Protein AF-0000000075077784 (afdb_homodimer)

Foldseek 3Di:
DDPCPPPPPPPVLQALDFDPPFAEEEEAPDDPLLVVLLCVSCVPPSHDYDDALQPGQKYKAWDDKDWDKDQPDADPVGHGFKIKIKIKTWIFMAGSVRHTLGHRDMDIDMDMDTDDPVCNVVVVVVVVVVVSVSSNVVSSVVSVVVSVSVVVD/DDPPPPPPPPPVLQALDFPPPFAEEEEAPDDPLLVVLLCVSCVPPSHDYDDALQVGQKYKAWDDKDWDKDQPDADPVGHGFKIKIKIKTWIFMAGSVRHTLGHRDMDIDMDMDTDDPVCNVVVVVVVVVVVSVSSNVVSSVVSVVVSVSVVVD

InterPro domains:
  IPR007485 LPS-assembly lipoprotein LptE [MF_01186] (1-150)
  IPR007485 LPS-assembly lipoprotein LptE [PF04390] (25-144)
  IPR007485 LPS-assembly lipoprotein LptE [PTHR38098] (1-143)

Structure (mmCIF, N/CA/C/O backbone):
data_AF-0000000075077784-model_v1
#
loop_
_entity.id
_entity.type
_entity.pdbx_description
1 polymer 'LPS-assembly lipoprotein LptE'
#
loop_
_atom_site.group_PDB
_atom_site.id
_atom_site.type_symbol
_atom_site.label_atom_id
_atom_site.label_alt_id
_atom_site.label_comp_id
_atom_site.label_asym_id
_atom_site.label_entity_id
_atom_site.label_seq_id
_atom_site.pdbx_PDB_ins_code
_atom_site.Cartn_x
_atom_site.Cartn_y
_atom_site.Cartn_z
_atom_site.occupancy
_atom_site.B_iso_or_equiv
_atom_site.auth_seq_id
_atom_site.auth_comp_id
_atom_site.auth_asym_id
_atom_site.auth_atom_id
_atom_site.pdbx_PDB_model_num
ATOM 1 N N . MET A 1 1 ? 46.75 4.848 -4.797 1 29.17 1 MET A N 1
ATOM 2 C CA . MET A 1 1 ? 45.625 5.703 -5.094 1 29.17 1 MET A CA 1
ATOM 3 C C . MET A 1 1 ? 44.5 5.473 -4.09 1 29.17 1 MET A C 1
ATOM 5 O O . MET A 1 1 ? 43.906 4.391 -4.047 1 29.17 1 MET A O 1
ATOM 9 N N . THR A 1 2 ? 44.5 6.086 -2.898 1 30.64 2 THR A N 1
ATOM 10 C CA . THR A 1 2 ? 43.75 5.93 -1.647 1 30.64 2 THR A CA 1
ATOM 11 C C . THR A 1 2 ? 42.312 6.422 -1.797 1 30.64 2 THR A C 1
ATOM 13 O O . THR A 1 2 ? 42.094 7.594 -2.102 1 30.64 2 THR A O 1
ATOM 16 N N . LEU A 1 3 ? 41.375 5.617 -2.342 1 30.78 3 LEU A N 1
ATOM 17 C CA . LEU A 1 3 ? 39.969 5.926 -2.459 1 30.78 3 LEU A CA 1
ATOM 18 C C . LEU A 1 3 ? 39.406 6.391 -1.122 1 30.78 3 LEU A C 1
ATOM 20 O O . LEU A 1 3 ? 39.344 5.617 -0.159 1 30.78 3 LEU A O 1
ATOM 24 N N . ALA A 1 4 ? 39.594 7.617 -0.731 1 32.19 4 ALA A N 1
ATOM 25 C CA . ALA A 1 4 ? 38.969 8.266 0.419 1 32.19 4 ALA A CA 1
ATOM 26 C C . ALA A 1 4 ? 37.469 8.008 0.44 1 32.19 4 ALA A C 1
ATOM 28 O O . ALA A 1 4 ? 36.75 8.469 -0.446 1 32.19 4 ALA A O 1
ATOM 29 N N . LEU A 1 5 ? 37.094 6.832 0.803 1 30.78 5 LEU A N 1
ATOM 30 C CA . LEU A 1 5 ? 35.688 6.512 1.139 1 30.78 5 LEU A CA 1
ATOM 31 C C . LEU A 1 5 ? 35.094 7.605 2.002 1 30.78 5 LEU A C 1
ATOM 33 O O . LEU A 1 5 ? 35.531 7.852 3.121 1 30.78 5 LEU A O 1
ATOM 37 N N . SER A 1 6 ? 34.875 8.758 1.408 1 32.5 6 SER A N 1
ATOM 38 C CA . SER A 1 6 ? 34.188 9.812 2.141 1 32.5 6 SER A CA 1
ATOM 39 C C . SER A 1 6 ? 33.062 9.242 3.004 1 32.5 6 SER A C 1
ATOM 41 O O . SER A 1 6 ? 32.281 8.391 2.549 1 32.5 6 SER A O 1
ATOM 43 N N . ALA A 1 7 ? 33.219 9.078 4.293 1 32.44 7 ALA A N 1
ATOM 44 C CA . ALA A 1 7 ? 32.375 8.742 5.418 1 32.44 7 ALA A CA 1
ATOM 45 C C . ALA A 1 7 ? 31 9.422 5.293 1 32.44 7 ALA A C 1
ATOM 47 O O . ALA A 1 7 ? 30.906 10.648 5.352 1 32.44 7 ALA A O 1
ATOM 48 N N . CYS A 1 8 ? 30.297 9.086 4.281 1 36.09 8 CYS A N 1
ATOM 49 C CA . CYS A 1 8 ? 28.953 9.656 4.258 1 36.0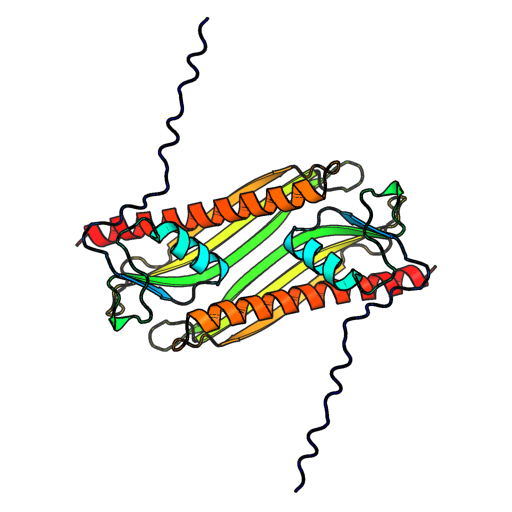9 8 CYS A CA 1
ATOM 50 C C . CYS A 1 8 ? 28.375 9.75 5.664 1 36.09 8 CYS A C 1
ATOM 52 O O . CYS A 1 8 ? 28.281 8.75 6.371 1 36.09 8 CYS A O 1
ATOM 54 N N . GLY A 1 9 ? 28.672 10.672 6.457 1 31.45 9 GLY A N 1
ATOM 55 C CA . GLY A 1 9 ? 27.969 11.062 7.676 1 31.45 9 GLY A CA 1
ATOM 56 C C . GLY A 1 9 ? 26.469 10.883 7.586 1 31.45 9 GLY A C 1
ATOM 57 O O . GLY A 1 9 ? 25.797 11.602 6.844 1 31.45 9 GLY A O 1
ATOM 58 N N . TYR A 1 10 ? 26.078 9.695 7.508 1 31.92 10 TYR A N 1
ATOM 59 C CA . TYR A 1 10 ? 24.656 9.445 7.715 1 31.92 10 TYR A CA 1
ATOM 60 C C . TYR A 1 10 ? 24.109 10.297 8.859 1 31.92 10 TYR A C 1
ATOM 62 O O . TYR A 1 10 ? 24.5 10.117 10.016 1 31.92 10 TYR A O 1
ATOM 70 N N . ARG A 1 11 ? 24.156 11.602 8.805 1 38.81 11 ARG A N 1
ATOM 71 C CA . ARG A 1 11 ? 23.391 12.367 9.781 1 38.81 11 ARG A CA 1
ATOM 72 C C . ARG A 1 11 ? 22.047 11.711 10.055 1 38.81 11 ARG A C 1
ATOM 74 O O . ARG A 1 11 ? 21.359 11.281 9.125 1 38.81 11 ARG A O 1
ATOM 81 N N . LEU A 1 12 ? 21.922 11.109 11.203 1 34.34 12 LEU A N 1
ATOM 82 C CA . LEU A 1 12 ? 20.641 10.586 11.68 1 34.34 12 LEU A CA 1
ATOM 83 C C . LEU A 1 12 ? 19.5 11.523 11.305 1 34.34 12 LEU A C 1
ATOM 85 O O . LEU A 1 12 ? 19.453 12.672 11.766 1 34.34 12 LEU A O 1
ATOM 89 N N . GLN A 1 13 ? 19.234 11.688 10.18 1 41.78 13 GLN A N 1
ATOM 90 C CA . GLN A 1 13 ? 18.125 12.336 9.469 1 41.78 13 GLN A CA 1
ATOM 91 C C . GLN A 1 13 ? 16.859 12.312 10.312 1 41.78 13 GLN A C 1
ATOM 93 O O . GLN A 1 13 ? 15.797 12.742 9.844 1 41.78 13 GLN A O 1
ATOM 98 N N . GLY A 1 14 ? 16.828 11.742 11.445 1 44.59 14 GLY A N 1
ATOM 99 C CA . GLY A 1 14 ? 15.602 11.5 12.188 1 44.59 14 GLY A CA 1
ATOM 100 C C . GLY A 1 14 ? 14.992 12.766 12.758 1 44.59 14 GLY A C 1
ATOM 101 O O . GLY A 1 14 ? 13.836 12.758 13.195 1 44.59 14 GLY A O 1
ATOM 102 N N . THR A 1 15 ? 15.812 13.75 13.234 1 50.94 15 THR A N 1
ATOM 103 C CA . THR A 1 15 ? 15.125 14.75 14.055 1 50.94 15 THR A CA 1
ATOM 104 C C . THR A 1 15 ? 14.5 15.828 13.172 1 50.94 15 THR A C 1
ATOM 106 O O . THR A 1 15 ? 15.195 16.484 12.398 1 50.94 15 THR A O 1
ATOM 109 N N . VAL A 1 16 ? 13.328 15.492 12.672 1 56.03 16 VAL A N 1
ATOM 110 C CA . VAL A 1 16 ? 12.578 16.578 12.047 1 56.03 16 VAL A CA 1
ATOM 111 C C . VAL A 1 16 ? 12.414 17.734 13.039 1 56.03 16 VAL A C 1
ATOM 113 O O . VAL A 1 16 ? 11.891 17.547 14.141 1 56.03 16 VAL A O 1
ATOM 116 N N . ASP A 1 17 ? 13.289 18.75 12.984 1 58.16 17 ASP A N 1
ATOM 117 C CA . ASP A 1 17 ? 13.086 19.938 13.812 1 58.16 17 ASP A CA 1
ATOM 118 C C . ASP A 1 17 ? 12.047 20.859 13.195 1 58.16 17 ASP A C 1
ATOM 120 O O . ASP A 1 17 ? 12.258 21.422 12.117 1 58.16 17 ASP A O 1
ATOM 124 N N . LEU A 1 18 ? 10.789 20.625 13.531 1 62.81 18 LEU A N 1
ATOM 125 C CA . LEU A 1 18 ? 9.805 21.656 13.18 1 62.81 18 LEU A CA 1
ATOM 126 C C . LEU A 1 18 ? 10.094 22.953 13.906 1 62.81 18 LEU A C 1
ATOM 128 O O . LEU A 1 18 ? 10.773 22.969 14.938 1 62.81 18 LEU A O 1
ATOM 132 N N . PRO A 1 19 ? 9.805 24.078 13.25 1 61.09 19 PRO A N 1
ATOM 133 C CA . PRO A 1 19 ? 9.969 25.312 14.016 1 61.09 19 PRO A CA 1
ATOM 134 C C . PRO A 1 19 ? 9.398 25.219 15.43 1 61.09 19 PRO A C 1
ATOM 136 O O . PRO A 1 19 ? 8.43 24.484 15.664 1 61.09 19 PRO A O 1
ATOM 139 N N . ASP A 1 20 ? 10.07 25.906 16.375 1 62.56 20 ASP A N 1
ATOM 140 C CA . ASP A 1 20 ? 9.781 25.859 17.812 1 62.56 20 ASP A CA 1
ATOM 141 C C . ASP A 1 20 ? 8.312 26.156 18.078 1 62.56 20 ASP A C 1
ATOM 143 O O . ASP A 1 20 ? 7.773 25.766 19.125 1 62.56 20 ASP A O 1
ATOM 147 N N . ASN A 1 21 ? 7.613 26.734 17.094 1 66.81 21 ASN A N 1
ATOM 148 C CA . ASN A 1 21 ? 6.258 27.156 17.438 1 66.81 21 ASN A CA 1
ATOM 149 C C . ASN A 1 21 ? 5.227 26.125 17 1 66.81 21 ASN A C 1
ATOM 151 O O . ASN A 1 21 ? 4.031 26.281 17.25 1 66.81 21 ASN A O 1
ATOM 155 N N . ILE A 1 22 ? 5.68 25.156 16.406 1 75.44 22 ILE A N 1
ATOM 156 C CA . ILE A 1 22 ? 4.723 24.109 16.078 1 75.44 22 ILE A CA 1
ATOM 157 C C . ILE A 1 22 ? 4.93 22.906 17 1 75.44 22 ILE A C 1
ATOM 159 O O . ILE A 1 22 ? 5.902 22.156 16.859 1 75.44 22 ILE A O 1
ATOM 163 N N . ASN A 1 23 ? 3.932 22.781 17.812 1 87.69 23 ASN A N 1
ATOM 164 C CA . ASN A 1 23 ? 4.07 21.719 18.781 1 87.69 23 ASN A CA 1
ATOM 165 C C . ASN A 1 23 ? 2.938 20.703 18.672 1 87.69 23 ASN A C 1
ATOM 167 O O . ASN A 1 23 ? 3.018 19.594 19.234 1 87.69 23 ASN A O 1
ATOM 171 N N . LYS A 1 24 ? 1.845 21.125 17.969 1 95.06 24 LYS A N 1
ATOM 172 C CA . LYS A 1 24 ? 0.666 20.266 17.891 1 95.06 24 LYS A CA 1
ATOM 173 C C . LYS A 1 24 ? 0.206 20.109 16.438 1 95.06 24 LYS A C 1
ATOM 175 O O . LYS A 1 24 ? -0.12 21.094 15.773 1 95.06 24 LYS A O 1
ATOM 180 N N . VAL A 1 25 ? 0.174 18.875 15.992 1 95.25 25 VAL A N 1
ATOM 181 C CA . VAL A 1 25 ? -0.196 18.578 14.617 1 95.25 25 VAL A CA 1
ATOM 182 C C . VAL A 1 25 ? -1.396 17.641 14.594 1 95.25 25 VAL A C 1
ATOM 184 O O . VAL A 1 25 ? -1.464 16.688 15.383 1 95.25 25 VAL A O 1
ATOM 187 N N . TYR A 1 26 ? -2.35 17.953 13.781 1 94.5 26 TYR A N 1
ATOM 188 C CA . TYR A 1 26 ? -3.457 17.031 13.508 1 94.5 26 TYR A CA 1
ATOM 189 C C . TYR A 1 26 ? -3.334 16.422 12.117 1 94.5 26 TYR A C 1
ATOM 191 O O . TYR A 1 26 ? -3.113 17.141 11.141 1 94.5 26 TYR A O 1
ATOM 199 N N . LEU A 1 27 ? -3.377 15.07 12.055 1 94.75 27 LEU A N 1
ATOM 200 C CA . LEU A 1 27 ? -3.344 14.328 10.805 1 94.75 27 LEU A CA 1
ATOM 201 C C . LEU A 1 27 ? -4.754 14 10.328 1 94.75 27 LEU A C 1
ATOM 203 O O . LEU A 1 27 ? -5.43 13.148 10.914 1 94.75 27 LEU A O 1
ATOM 207 N N . GLN A 1 28 ? -5.156 14.695 9.289 1 92.25 28 GLN A N 1
ATOM 208 C CA . GLN A 1 28 ? -6.523 14.547 8.797 1 92.25 28 GLN A CA 1
ATOM 209 C C . GLN A 1 28 ? -6.566 13.656 7.562 1 92.25 28 GLN A C 1
ATOM 211 O O . GLN A 1 28 ? -5.977 13.984 6.531 1 92.25 28 GLN A O 1
ATOM 216 N N . GLY A 1 29 ? -7.309 12.547 7.652 1 91.69 29 GLY A N 1
ATOM 217 C CA . GLY A 1 29 ? -7.512 11.68 6.504 1 91.69 29 GLY A CA 1
ATOM 218 C C . GLY A 1 29 ? -6.262 10.938 6.086 1 91.69 29 GLY A C 1
ATOM 219 O O . GLY A 1 29 ? -6.109 10.562 4.922 1 91.69 29 GLY A O 1
ATOM 220 N N . VAL A 1 30 ? -5.332 10.742 6.977 1 94.12 30 VAL A N 1
ATOM 221 C CA . VAL A 1 30 ? -4.09 10.055 6.648 1 94.12 30 VAL A CA 1
ATOM 222 C C . VAL A 1 30 ? -4.293 8.547 6.754 1 94.12 30 VAL A C 1
ATOM 224 O O . VAL A 1 30 ? -5.012 8.07 7.637 1 94.12 30 VAL A O 1
ATOM 227 N N . SER A 1 31 ? -3.676 7.816 5.859 1 94.62 31 SER A N 1
ATOM 228 C CA . SER A 1 31 ? -3.752 6.359 5.922 1 94.62 31 SER A CA 1
ATOM 229 C C . SER A 1 31 ? -3.09 5.824 7.188 1 94.62 31 SER A C 1
ATOM 231 O O . SER A 1 31 ? -2.279 6.512 7.809 1 94.62 31 SER A O 1
ATOM 233 N N . GLY A 1 32 ? -3.424 4.531 7.566 1 92.81 32 GLY A N 1
ATOM 234 C CA . GLY A 1 32 ? -2.805 3.893 8.719 1 92.81 32 GLY A CA 1
ATOM 235 C C . GLY A 1 32 ? -1.291 3.834 8.625 1 92.81 32 GLY A C 1
ATOM 236 O O . GLY A 1 32 ? -0.591 4.172 9.578 1 92.81 32 GLY A O 1
ATOM 237 N N . ASN A 1 33 ? -0.772 3.426 7.492 1 94.81 33 ASN A N 1
ATOM 238 C CA . ASN A 1 33 ? 0.669 3.328 7.293 1 94.81 33 ASN A CA 1
ATOM 239 C C . ASN A 1 33 ? 1.349 4.688 7.438 1 94.81 33 ASN A C 1
ATOM 241 O O . ASN A 1 33 ? 2.373 4.805 8.109 1 94.81 33 ASN A O 1
ATOM 245 N N . LEU A 1 34 ? 0.776 5.703 6.828 1 96.94 34 LEU A N 1
ATOM 246 C CA . LEU A 1 34 ? 1.361 7.039 6.895 1 96.94 34 LEU A CA 1
ATOM 247 C C . LEU A 1 34 ? 1.313 7.582 8.32 1 96.94 34 LEU A C 1
ATOM 249 O O . LEU A 1 34 ? 2.275 8.195 8.789 1 96.94 34 LEU A O 1
ATOM 253 N N . ARG A 1 35 ? 0.192 7.352 9.039 1 95.12 35 ARG A N 1
ATOM 254 C CA . ARG A 1 35 ? 0.07 7.773 10.43 1 95.12 35 ARG A CA 1
ATOM 255 C C . ARG A 1 35 ? 1.157 7.137 11.289 1 95.12 35 ARG A C 1
ATOM 257 O O . ARG A 1 35 ? 1.776 7.812 12.117 1 95.12 35 ARG A O 1
ATOM 264 N N . ASP A 1 36 ? 1.377 5.871 11.086 1 94.94 36 ASP A N 1
ATOM 265 C CA . ASP A 1 36 ? 2.404 5.16 11.844 1 94.94 36 ASP A CA 1
ATOM 266 C C . ASP A 1 36 ? 3.779 5.789 11.625 1 94.94 36 ASP A C 1
ATOM 268 O O . ASP A 1 36 ? 4.559 5.926 12.57 1 94.94 36 ASP A O 1
ATOM 272 N N . HIS A 1 37 ? 4.047 6.16 10.445 1 96.44 37 HIS A N 1
ATOM 273 C CA . HIS A 1 37 ? 5.359 6.715 10.148 1 96.44 37 HIS A CA 1
ATOM 274 C C . HIS A 1 37 ? 5.484 8.148 10.656 1 96.44 37 HIS A C 1
ATOM 276 O O . HIS A 1 37 ? 6.562 8.562 11.086 1 96.44 37 HIS A O 1
ATOM 282 N N . PHE A 1 38 ? 4.363 8.93 10.617 1 95.94 38 PHE A N 1
ATOM 283 C CA . PHE A 1 38 ? 4.375 10.219 11.297 1 95.94 38 PHE A CA 1
ATOM 284 C C . PHE A 1 38 ? 4.68 10.047 12.781 1 95.94 38 PHE A C 1
ATOM 286 O O . PHE A 1 38 ? 5.523 10.75 13.336 1 95.94 38 PHE A O 1
ATOM 293 N N . THR A 1 39 ? 3.957 9.109 13.422 1 94.5 39 THR A N 1
ATOM 294 C CA . THR A 1 39 ? 4.098 8.867 14.852 1 94.5 39 THR A CA 1
ATOM 295 C C . THR A 1 39 ? 5.535 8.5 15.203 1 94.5 39 THR A C 1
ATOM 297 O O . THR A 1 39 ? 6.113 9.055 16.141 1 94.5 39 THR A O 1
ATOM 300 N N . ARG A 1 40 ? 6.117 7.691 14.422 1 94.56 40 ARG A N 1
ATOM 301 C CA . ARG A 1 40 ? 7.488 7.262 14.672 1 94.56 40 ARG A CA 1
ATOM 302 C C . ARG A 1 40 ? 8.469 8.414 14.477 1 94.56 40 ARG A C 1
ATOM 304 O O . ARG A 1 40 ? 9.406 8.578 15.273 1 94.56 40 ARG A O 1
ATOM 311 N N . THR A 1 41 ? 8.281 9.141 13.398 1 92.38 41 THR A N 1
ATOM 312 C CA . THR A 1 41 ? 9.18 10.242 13.086 1 92.38 41 THR A CA 1
ATOM 313 C C . THR A 1 41 ? 9.102 11.32 14.164 1 92.38 41 THR A C 1
ATOM 315 O O . THR A 1 41 ? 10.125 11.914 14.531 1 92.38 41 THR A O 1
ATOM 318 N N . LEU A 1 42 ? 7.918 11.523 14.695 1 92.25 42 LEU A N 1
ATOM 319 C CA . LEU A 1 42 ? 7.699 12.633 15.617 1 92.25 42 LEU A CA 1
ATOM 320 C C . LEU A 1 42 ? 7.957 12.203 17.062 1 92.25 42 LEU A C 1
ATOM 322 O O . LEU A 1 42 ? 7.926 13.031 17.969 1 92.25 42 LEU A O 1
ATOM 326 N N . ARG A 1 43 ? 8.164 10.938 17.281 1 88.62 43 ARG A N 1
ATOM 327 C CA . ARG A 1 43 ? 8.414 10.422 18.625 1 88.62 43 ARG A CA 1
ATOM 328 C C . ARG A 1 43 ? 9.625 11.102 19.25 1 88.62 43 ARG A C 1
ATOM 330 O O . ARG A 1 43 ? 9.656 11.312 20.469 1 88.62 43 ARG A O 1
ATOM 337 N N . SER A 1 44 ? 10.562 11.453 18.469 1 83 44 SER A N 1
ATOM 338 C CA . SER A 1 44 ? 11.773 12.062 19 1 83 44 SER A CA 1
ATOM 339 C C . SER A 1 44 ? 11.695 13.578 18.953 1 83 44 SER A C 1
ATOM 341 O O . SER A 1 44 ? 12.703 14.266 19.156 1 83 44 SER A O 1
ATOM 343 N N . SER A 1 45 ? 10.578 14.039 18.609 1 82.19 45 SER A N 1
ATOM 344 C CA . SER A 1 45 ? 10.367 15.484 18.531 1 82.19 45 SER A CA 1
ATOM 345 C C . SER A 1 45 ? 9.398 15.961 19.594 1 82.19 45 SER A C 1
ATOM 347 O O . SER A 1 45 ? 8.648 15.172 20.172 1 82.19 45 SER A O 1
ATOM 349 N N . PRO A 1 46 ? 9.539 17.25 19.969 1 85.62 46 PRO A N 1
ATOM 350 C CA . PRO A 1 46 ? 8.555 17.781 20.906 1 85.62 46 PRO A CA 1
ATOM 351 C C . PRO A 1 46 ? 7.168 17.938 20.281 1 85.62 46 PRO A C 1
ATOM 353 O O . PRO A 1 46 ? 6.203 18.266 20.984 1 85.62 46 PRO A O 1
ATOM 356 N N . VAL A 1 47 ? 7.062 17.703 19.047 1 90.06 47 VAL A N 1
ATOM 357 C CA . VAL A 1 47 ? 5.789 17.844 18.344 1 90.06 47 VAL A CA 1
ATOM 358 C C . VAL A 1 47 ? 4.871 16.672 18.688 1 90.06 47 VAL A C 1
ATOM 360 O O . VAL A 1 47 ? 5.293 15.516 18.641 1 90.06 47 VAL A O 1
ATOM 363 N N . ARG A 1 48 ? 3.605 17.016 19.031 1 92.75 48 ARG A N 1
ATOM 364 C CA . ARG A 1 48 ? 2.617 15.992 19.391 1 92.75 48 ARG A CA 1
ATOM 365 C C . ARG A 1 48 ? 1.533 15.891 18.312 1 92.75 48 ARG A C 1
ATOM 367 O O . ARG A 1 48 ? 1.083 16.906 17.781 1 92.75 48 ARG A O 1
ATOM 374 N N . ILE A 1 49 ? 1.115 14.703 18.109 1 93.75 49 ILE A N 1
ATOM 375 C CA . ILE A 1 49 ? -0.072 14.469 17.281 1 93.75 49 ILE A CA 1
ATOM 376 C C . ILE A 1 49 ? -1.322 14.562 18.156 1 93.75 49 ILE A C 1
ATOM 378 O O . ILE A 1 49 ? -1.428 13.875 19.188 1 93.75 49 ILE A O 1
ATOM 382 N N . VAL A 1 50 ? -2.24 15.406 17.797 1 93.62 50 VAL A N 1
ATOM 383 C CA . VAL A 1 50 ? -3.438 15.625 18.594 1 93.62 50 VAL A CA 1
ATOM 384 C C . VAL A 1 50 ? -4.645 14.977 17.922 1 93.62 50 VAL A C 1
ATOM 386 O O . VAL A 1 50 ? -4.562 14.555 16.766 1 93.62 50 VAL A O 1
ATOM 389 N N . ASP A 1 51 ? -5.785 14.906 18.656 1 89.44 51 ASP A N 1
ATOM 390 C CA . ASP A 1 51 ? -6.906 14.078 18.219 1 89.44 51 ASP A CA 1
ATOM 391 C C . ASP A 1 51 ? -8.008 14.938 17.609 1 89.44 51 ASP A C 1
ATOM 393 O O . ASP A 1 51 ? -9.039 14.406 17.188 1 89.44 51 ASP A O 1
ATOM 397 N N . SER A 1 52 ? -7.777 16.266 17.562 1 89.81 52 SER A N 1
ATOM 398 C CA . SER A 1 52 ? -8.789 17.125 16.953 1 89.81 52 SER A CA 1
ATOM 399 C C . SER A 1 52 ? -8.156 18.359 16.328 1 89.81 52 SER A C 1
ATOM 401 O O . SER A 1 52 ? -7.086 18.797 16.75 1 89.81 52 SER A O 1
ATOM 403 N N . VAL A 1 53 ? -8.852 18.906 15.352 1 90.62 53 VAL A N 1
ATOM 404 C CA . VAL A 1 53 ? -8.391 20.094 14.641 1 90.62 53 VAL A CA 1
ATOM 405 C C . VAL A 1 53 ? -8.25 21.266 15.609 1 90.62 53 VAL A C 1
ATOM 407 O O . VAL A 1 53 ? -7.309 22.062 15.516 1 90.62 53 VAL A O 1
ATOM 410 N N . GLY A 1 54 ? -9.227 21.391 16.547 1 90.12 54 GLY A N 1
ATOM 411 C CA . GLY A 1 54 ? -9.258 22.5 17.484 1 90.12 54 GLY A CA 1
ATOM 412 C C . GLY A 1 54 ? -8.016 22.562 18.359 1 90.12 54 GLY A C 1
ATOM 413 O O . GLY A 1 54 ? -7.621 23.656 18.797 1 90.12 54 GLY A O 1
ATOM 414 N N . GLN A 1 55 ? -7.355 21.5 18.609 1 93.12 55 GLN A N 1
ATOM 415 C CA . GLN A 1 55 ? -6.172 21.422 19.453 1 93.12 55 GLN A CA 1
ATOM 416 C C . GLN A 1 55 ? -4.898 21.656 18.641 1 93.12 55 GLN A C 1
ATOM 418 O O . GLN A 1 55 ? -3.818 21.812 19.219 1 93.12 55 GLN A O 1
ATOM 423 N N . ALA A 1 56 ? -5.02 21.781 17.312 1 93.75 56 ALA A N 1
ATOM 424 C CA . ALA A 1 56 ? -3.832 21.703 16.469 1 93.75 56 ALA A CA 1
ATOM 425 C C . ALA A 1 56 ? -3.324 23.109 16.109 1 93.75 56 ALA A C 1
ATOM 427 O O . ALA A 1 56 ? -4.086 24.078 16.156 1 93.75 56 ALA A O 1
ATOM 428 N N . GLU A 1 57 ? -2.076 23.203 15.852 1 93.19 57 GLU A N 1
ATOM 429 C CA . GLU A 1 57 ? -1.477 24.406 15.273 1 93.19 57 GLU A CA 1
ATOM 430 C C . GLU A 1 57 ? -1.221 24.219 13.773 1 93.19 57 GLU A C 1
ATOM 432 O O . GLU A 1 57 ? -1.092 25.203 13.039 1 93.19 57 GLU A O 1
ATOM 437 N N . LEU A 1 58 ? -1.124 22.953 13.375 1 94.69 58 LEU A N 1
ATOM 438 C CA . LEU A 1 58 ? -0.947 22.547 11.984 1 94.69 58 LEU A CA 1
ATOM 439 C C . LEU A 1 58 ? -1.824 21.344 11.664 1 94.69 58 LEU A C 1
ATOM 441 O O . LEU A 1 58 ? -1.887 20.375 12.438 1 94.69 58 LEU A O 1
ATOM 445 N N . VAL A 1 59 ? -2.555 21.469 10.586 1 94.56 59 VAL A N 1
ATOM 446 C CA . VAL A 1 59 ? -3.346 20.344 10.086 1 94.56 59 VAL A CA 1
ATOM 447 C C . VAL A 1 59 ? -2.764 19.859 8.758 1 94.56 59 VAL A C 1
ATOM 449 O O . VAL A 1 59 ? -2.592 20.641 7.824 1 94.56 59 VAL A O 1
ATOM 452 N N . ILE A 1 60 ? -2.361 18.656 8.719 1 95.81 60 ILE A N 1
ATOM 453 C CA . ILE A 1 60 ? -1.969 18 7.48 1 95.81 60 ILE A CA 1
ATOM 454 C C . ILE A 1 60 ? -3.15 17.219 6.918 1 95.81 60 ILE A C 1
ATOM 456 O O . ILE A 1 60 ? -3.543 16.188 7.48 1 95.81 60 ILE A O 1
ATOM 460 N N . ASN A 1 61 ? -3.725 17.703 5.855 1 94.69 61 ASN A N 1
ATOM 461 C CA . ASN A 1 61 ? -4.902 17.109 5.223 1 94.69 61 ASN A CA 1
ATOM 462 C C . ASN A 1 61 ? -4.535 16.297 3.992 1 94.69 61 ASN A C 1
ATOM 464 O O . ASN A 1 61 ? -4.031 16.828 3.006 1 94.69 61 ASN A O 1
ATOM 468 N N . THR A 1 62 ? -4.793 14.977 4.078 1 95 62 THR A N 1
ATOM 469 C CA . THR A 1 62 ? -4.43 14.125 2.953 1 95 62 THR A CA 1
ATOM 470 C C . THR A 1 62 ? -5.641 13.859 2.061 1 95 62 THR A C 1
ATOM 472 O O . THR A 1 62 ? -6.762 13.719 2.553 1 95 62 THR A O 1
ATOM 475 N N . LEU A 1 63 ? -5.406 13.727 0.751 1 94.25 63 LEU A N 1
ATOM 476 C CA . LEU A 1 63 ? -6.445 13.531 -0.254 1 94.25 63 LEU A CA 1
ATOM 477 C C . LEU A 1 63 ? -6.258 12.203 -0.983 1 94.25 63 LEU A C 1
ATOM 479 O O . LEU A 1 63 ? -6.922 11.219 -0.667 1 94.25 63 LEU A O 1
ATOM 483 N N . ASN A 1 64 ? -5.379 12.18 -1.894 1 96.62 64 ASN A N 1
ATOM 484 C CA . ASN A 1 64 ? -5.109 10.961 -2.654 1 96.62 64 ASN A CA 1
ATOM 485 C C . ASN A 1 64 ? -3.738 10.383 -2.318 1 96.62 64 ASN A C 1
ATOM 487 O O . ASN A 1 64 ? -2.77 11.125 -2.152 1 96.62 64 ASN A O 1
ATOM 491 N N . GLU A 1 65 ? -3.732 9.07 -2.143 1 98.44 65 GLU A N 1
ATOM 492 C CA . GLU A 1 65 ? -2.508 8.32 -1.887 1 98.44 65 GLU A CA 1
ATOM 493 C C . GLU A 1 65 ? -2.418 7.09 -2.783 1 98.44 65 GLU A C 1
ATOM 495 O O . GLU A 1 65 ? -3.404 6.371 -2.961 1 98.44 65 GLU A O 1
ATOM 500 N N . ARG A 1 66 ? -1.251 6.895 -3.338 1 98.62 66 ARG A N 1
ATOM 501 C CA . ARG A 1 66 ? -1.092 5.758 -4.234 1 98.62 66 ARG A CA 1
ATOM 502 C C . ARG A 1 66 ? 0.263 5.086 -4.031 1 98.62 66 ARG A C 1
ATOM 504 O O . ARG A 1 66 ? 1.274 5.766 -3.842 1 98.62 66 ARG A O 1
ATOM 511 N N . LEU A 1 67 ? 0.248 3.756 -4.012 1 98.56 67 LEU A N 1
ATOM 512 C CA . LEU A 1 67 ? 1.463 2.951 -4.078 1 98.56 67 LEU A CA 1
ATOM 513 C C . LEU A 1 67 ? 1.401 1.968 -5.242 1 98.56 67 LEU A C 1
ATOM 515 O O . LEU A 1 67 ? 0.584 1.045 -5.238 1 98.56 67 LEU A O 1
ATOM 519 N N . ASP A 1 68 ? 2.316 2.189 -6.211 1 98.38 68 ASP A N 1
ATOM 520 C CA . ASP A 1 68 ? 2.402 1.368 -7.414 1 98.38 68 ASP A CA 1
ATOM 521 C C . ASP A 1 68 ? 3.662 0.504 -7.402 1 98.38 68 ASP A C 1
ATOM 523 O O . ASP A 1 68 ? 4.742 0.978 -7.043 1 98.38 68 ASP A O 1
ATOM 527 N N . ARG A 1 69 ? 3.508 -0.708 -7.703 1 97.75 69 ARG A N 1
ATOM 528 C CA . ARG A 1 69 ? 4.602 -1.64 -7.953 1 97.75 69 ARG A CA 1
ATOM 529 C C . ARG A 1 69 ? 4.539 -2.189 -9.375 1 97.75 69 ARG A C 1
ATOM 531 O O . ARG A 1 69 ? 3.584 -2.879 -9.734 1 97.75 69 ARG A O 1
ATOM 538 N N . ARG A 1 70 ? 5.508 -1.92 -10.203 1 96.88 70 ARG A N 1
ATOM 539 C CA . ARG A 1 70 ? 5.449 -2.393 -11.586 1 96.88 70 ARG A CA 1
ATOM 540 C C . ARG A 1 70 ? 6.75 -3.076 -11.984 1 96.88 70 ARG A C 1
ATOM 542 O O . ARG A 1 70 ? 7.82 -2.729 -11.484 1 96.88 70 ARG A O 1
ATOM 549 N N . VAL A 1 71 ? 6.676 -3.949 -12.969 1 95.31 71 VAL A N 1
ATOM 550 C CA . VAL A 1 71 ? 7.84 -4.594 -13.555 1 95.31 71 VAL A CA 1
ATOM 551 C C . VAL A 1 71 ? 8.586 -3.604 -14.445 1 95.31 71 VAL A C 1
ATOM 553 O O . VAL A 1 71 ? 7.992 -2.979 -15.328 1 95.31 71 VAL A O 1
ATOM 556 N N . LEU A 1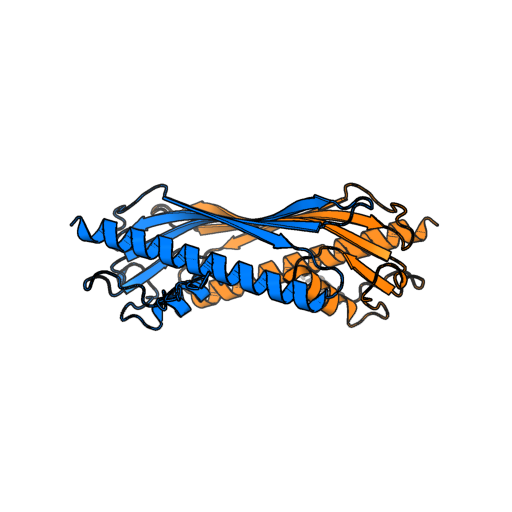 72 ? 9.789 -3.439 -14.117 1 92.88 72 LEU A N 1
ATOM 557 C CA . LEU A 1 72 ? 10.602 -2.51 -14.891 1 92.88 72 LEU A CA 1
ATOM 558 C C . LEU A 1 72 ? 11.344 -3.234 -16 1 92.88 72 LEU A C 1
ATOM 560 O O . LEU A 1 72 ? 11.531 -2.686 -17.094 1 92.88 72 LEU A O 1
ATOM 564 N N . SER A 1 73 ? 11.766 -4.434 -15.633 1 90.75 73 SER A N 1
ATOM 565 C CA . SER A 1 73 ? 12.5 -5.207 -16.625 1 90.75 73 SER A CA 1
ATOM 566 C C . SER A 1 73 ? 12.195 -6.695 -16.5 1 90.75 73 SER A C 1
ATOM 568 O O . SER A 1 73 ? 11.891 -7.188 -15.414 1 90.75 73 SER A O 1
ATOM 570 N N . LEU A 1 74 ? 12.219 -7.305 -17.688 1 87.81 74 LEU A N 1
ATOM 571 C CA . LEU A 1 74 ? 11.906 -8.727 -17.734 1 87.81 74 LEU A CA 1
ATOM 572 C C . LEU A 1 74 ? 13.117 -9.531 -18.219 1 87.81 74 LEU A C 1
ATOM 574 O O . LEU A 1 74 ? 13.906 -9.047 -19.016 1 87.81 74 LEU A O 1
ATOM 578 N N . SER A 1 75 ? 13.234 -10.672 -17.594 1 85.12 75 SER A N 1
ATOM 579 C CA . SER A 1 75 ? 14.203 -11.625 -18.141 1 85.12 75 SER A CA 1
ATOM 580 C C . SER A 1 75 ? 13.719 -12.219 -19.453 1 85.12 75 SER A C 1
ATOM 582 O O . SER A 1 75 ? 12.609 -11.914 -19.906 1 85.12 75 SER A O 1
ATOM 584 N N . SER A 1 76 ? 14.633 -13.039 -20 1 80 76 SER A N 1
ATOM 585 C CA . SER A 1 76 ? 14.328 -13.664 -21.281 1 80 76 SER A CA 1
ATOM 586 C C . SER A 1 76 ? 13.172 -14.648 -21.156 1 80 76 SER A C 1
ATOM 588 O O . SER A 1 76 ? 12.492 -14.938 -22.141 1 80 76 SER A O 1
ATOM 590 N N . ILE A 1 77 ? 12.914 -15.164 -19.984 1 72.88 77 ILE A N 1
ATOM 591 C CA . ILE A 1 77 ? 11.859 -16.156 -19.812 1 72.88 77 ILE A CA 1
ATOM 592 C C . ILE A 1 77 ? 10.633 -15.5 -19.188 1 72.88 77 ILE A C 1
ATOM 594 O O . ILE A 1 77 ? 9.734 -16.188 -18.688 1 72.88 77 ILE A O 1
ATOM 598 N N . GLY A 1 78 ? 10.625 -14.195 -19.078 1 75.81 78 GLY A N 1
ATOM 599 C CA . GLY A 1 78 ? 9.438 -13.469 -18.656 1 75.81 78 GLY A CA 1
ATOM 600 C C . GLY A 1 78 ? 9.383 -13.211 -17.172 1 75.81 78 GLY A C 1
ATOM 601 O O . GLY A 1 78 ? 8.391 -12.688 -16.656 1 75.81 78 GLY A O 1
ATOM 602 N N . LYS A 1 79 ? 10.367 -13.547 -16.5 1 81.56 79 LYS A N 1
ATOM 603 C CA . LYS A 1 79 ? 10.469 -13.258 -15.078 1 81.56 79 LYS A CA 1
ATOM 604 C C . LYS A 1 79 ? 10.945 -11.828 -14.836 1 81.56 79 LYS A C 1
ATOM 606 O O . LYS A 1 79 ? 11.844 -11.344 -15.523 1 81.56 79 LYS A O 1
ATOM 611 N N . ALA A 1 80 ? 10.375 -11.211 -13.859 1 88.38 80 ALA A N 1
ATOM 612 C CA . ALA A 1 80 ? 10.797 -9.852 -13.555 1 88.38 80 ALA A CA 1
ATOM 613 C C . ALA A 1 80 ? 12.203 -9.836 -12.961 1 88.38 80 ALA A C 1
ATOM 615 O O . ALA A 1 80 ? 12.469 -10.516 -11.969 1 88.38 80 ALA A O 1
ATOM 616 N N . ASN A 1 81 ? 13.047 -9.008 -13.492 1 88.62 81 ASN A N 1
ATOM 617 C CA . ASN A 1 81 ? 14.383 -8.773 -12.953 1 88.62 81 ASN A CA 1
ATOM 618 C C . ASN A 1 81 ? 14.391 -7.613 -11.969 1 88.62 81 ASN A C 1
ATOM 620 O O . ASN A 1 81 ? 15.148 -7.629 -10.992 1 88.62 81 ASN A O 1
ATOM 624 N N . GLU A 1 82 ? 13.547 -6.66 -12.344 1 93.12 82 GLU A N 1
ATOM 625 C CA . GLU A 1 82 ? 13.5 -5.438 -11.547 1 93.12 82 GLU A CA 1
ATOM 626 C C . GLU A 1 82 ? 12.062 -4.938 -11.398 1 93.12 82 GLU A C 1
ATOM 628 O O . GLU A 1 82 ? 11.266 -5.043 -12.328 1 93.12 82 GLU A O 1
ATOM 633 N N . PHE A 1 83 ? 11.891 -4.387 -10.195 1 95.19 83 PHE A N 1
ATOM 634 C CA . PHE A 1 83 ? 10.625 -3.711 -9.93 1 95.19 83 PHE A CA 1
ATOM 635 C C . PHE A 1 83 ? 10.852 -2.232 -9.641 1 95.19 83 PHE A C 1
ATOM 637 O O . PHE A 1 83 ? 11.938 -1.839 -9.203 1 95.19 83 PHE A O 1
ATOM 644 N N . GLU A 1 84 ? 9.828 -1.483 -9.953 1 97.81 84 GLU A N 1
ATOM 645 C CA . GLU A 1 84 ? 9.75 -0.085 -9.539 1 97.81 84 GLU A CA 1
ATOM 646 C C . GLU A 1 84 ? 8.602 0.138 -8.562 1 97.81 84 GLU A C 1
ATOM 648 O O . GLU A 1 84 ? 7.492 -0.349 -8.781 1 97.81 84 GLU A O 1
ATOM 653 N N . LEU A 1 85 ? 8.953 0.762 -7.41 1 97.94 85 LEU A N 1
ATOM 654 C CA . LEU A 1 85 ? 7.949 1.272 -6.484 1 97.94 85 LEU A CA 1
ATOM 655 C C . LEU A 1 85 ? 7.742 2.77 -6.684 1 97.94 85 LEU A C 1
ATOM 657 O O . LEU A 1 85 ? 8.711 3.527 -6.797 1 97.94 85 LEU A O 1
ATOM 661 N N . ASN A 1 86 ? 6.48 3.203 -6.801 1 98.81 86 ASN A N 1
ATOM 662 C CA . ASN A 1 86 ? 6.129 4.613 -6.918 1 98.81 86 ASN A CA 1
ATOM 663 C C . ASN A 1 86 ? 5.066 5.012 -5.895 1 98.81 86 ASN A C 1
ATOM 665 O O . ASN A 1 86 ? 3.932 4.539 -5.957 1 98.81 86 ASN A O 1
ATOM 669 N N . TYR A 1 87 ? 5.477 5.797 -4.969 1 98.81 87 TYR A N 1
ATOM 670 C CA . TYR A 1 87 ? 4.562 6.348 -3.975 1 98.81 87 TYR A CA 1
ATOM 671 C C . TYR A 1 87 ? 4.207 7.793 -4.305 1 98.81 87 TYR A C 1
ATOM 673 O O . TYR A 1 87 ? 5.09 8.625 -4.531 1 98.81 87 TYR A O 1
ATOM 681 N N . LYS A 1 88 ? 2.906 8.125 -4.309 1 98.88 88 LYS A N 1
ATOM 682 C CA . LYS A 1 88 ? 2.441 9.492 -4.543 1 98.88 88 LYS A CA 1
ATOM 683 C C . LYS A 1 88 ? 1.385 9.891 -3.518 1 98.88 88 LYS A C 1
ATOM 685 O O . LYS A 1 88 ? 0.467 9.125 -3.229 1 98.88 88 LYS A O 1
ATOM 690 N N . LEU A 1 89 ? 1.52 11.047 -2.961 1 98.81 89 LEU A N 1
ATOM 691 C CA . LEU A 1 89 ? 0.579 11.594 -1.989 1 98.81 89 LEU A CA 1
ATOM 692 C C . LEU A 1 89 ? 0.199 13.031 -2.346 1 98.81 89 LEU A C 1
ATOM 694 O O . LEU A 1 89 ? 1.071 13.859 -2.6 1 98.81 89 LEU A O 1
ATOM 698 N N . GLU A 1 90 ? -1.037 13.297 -2.432 1 98.31 90 GLU A N 1
ATOM 699 C CA . GLU A 1 90 ? -1.58 14.641 -2.562 1 98.31 90 GLU A CA 1
ATOM 700 C C . GLU A 1 90 ? -2.164 15.133 -1.24 1 98.31 90 GLU A C 1
ATOM 702 O O . GLU A 1 90 ? -2.924 14.414 -0.586 1 98.31 90 GLU A O 1
ATOM 707 N N . TYR A 1 91 ? -1.759 16.344 -0.884 1 97.25 91 TYR A N 1
ATOM 708 C CA . TYR A 1 91 ? -2.141 16.828 0.439 1 97.25 91 TYR A CA 1
ATOM 709 C C . TYR A 1 91 ? -2.166 18.344 0.478 1 97.25 91 TYR A C 1
ATOM 711 O O . TYR A 1 91 ? -1.83 19 -0.509 1 97.25 91 TYR A O 1
ATOM 719 N N . GLU A 1 92 ? -2.658 18.891 1.584 1 96.62 92 GLU A N 1
ATOM 720 C CA . GLU A 1 92 ? -2.645 20.328 1.884 1 96.62 92 GLU A CA 1
ATOM 721 C C . GLU A 1 92 ? -2.289 20.578 3.346 1 96.62 92 GLU A C 1
ATOM 723 O O . GLU A 1 92 ? -2.461 19.703 4.195 1 96.62 92 GLU A O 1
ATOM 728 N N . LEU A 1 93 ? -1.728 21.703 3.596 1 96.44 93 LEU A N 1
ATOM 729 C CA . LEU A 1 93 ? -1.464 22.156 4.953 1 96.44 93 LEU A CA 1
ATOM 730 C C . LEU A 1 93 ? -2.441 23.266 5.352 1 96.44 93 LEU A C 1
ATOM 732 O O . LEU A 1 93 ? -2.662 24.203 4.594 1 96.44 93 LEU A O 1
ATOM 736 N N . LEU A 1 94 ? -3.051 23.094 6.5 1 94.69 94 LEU A N 1
ATOM 737 C CA . LEU A 1 94 ? -3.992 24.078 7.027 1 94.69 94 LEU A CA 1
ATOM 738 C C . LEU A 1 94 ? -3.609 24.5 8.445 1 94.69 94 LEU A C 1
ATOM 740 O O . LEU A 1 94 ? -2.869 23.781 9.125 1 94.69 94 LEU A O 1
ATOM 744 N N . ASP A 1 95 ? -4.102 25.688 8.812 1 92.38 95 ASP A N 1
ATOM 745 C CA . ASP A 1 95 ? -4.082 25.984 10.242 1 92.38 95 ASP A CA 1
ATOM 746 C C . ASP A 1 95 ? -5.355 25.5 10.93 1 92.38 95 ASP A C 1
ATOM 748 O O . ASP A 1 95 ? -6.18 24.828 10.305 1 92.38 95 ASP A O 1
ATOM 752 N N . ASN A 1 96 ? -5.508 25.703 12.281 1 90.56 96 ASN A N 1
ATOM 753 C CA . ASN A 1 96 ? -6.621 25.141 13.039 1 90.56 96 ASN A CA 1
ATOM 754 C C . ASN A 1 96 ? -7.926 25.875 12.758 1 90.56 96 ASN A C 1
ATOM 756 O O . ASN A 1 96 ? -8.992 25.469 13.219 1 90.56 96 ASN A O 1
ATOM 760 N N . GLN A 1 97 ? -7.883 26.969 11.961 1 91.31 97 GLN A N 1
ATOM 761 C CA . GLN A 1 97 ? -9.078 27.703 11.57 1 91.31 97 GLN A CA 1
ATOM 762 C C . GLN A 1 97 ? -9.516 27.344 10.156 1 91.31 97 GLN A C 1
ATOM 764 O O . GLN A 1 97 ? -10.492 27.891 9.641 1 91.31 97 GLN A O 1
ATOM 769 N N . GLY A 1 98 ? -8.766 26.5 9.531 1 89.5 98 GLY A N 1
ATOM 770 C CA . GLY A 1 98 ? -9.117 26.047 8.195 1 89.5 98 GLY A CA 1
ATOM 771 C C . GLY A 1 98 ? -8.469 26.875 7.094 1 89.5 98 GLY A C 1
ATOM 772 O O . GLY A 1 98 ? -8.727 26.641 5.91 1 89.5 98 GLY A O 1
ATOM 773 N N . ALA A 1 99 ? -7.672 27.859 7.512 1 91.69 99 ALA A N 1
ATOM 774 C CA . ALA A 1 99 ? -6.945 28.625 6.508 1 91.69 99 ALA A CA 1
ATOM 775 C C . ALA A 1 99 ? -5.879 27.781 5.824 1 91.69 99 ALA A C 1
ATOM 777 O O . ALA A 1 99 ? -5.148 27.031 6.488 1 91.69 99 ALA A O 1
ATOM 778 N N . VAL A 1 100 ? -5.715 27.953 4.496 1 93.19 100 VAL A N 1
ATOM 779 C CA . VAL A 1 100 ? -4.777 27.141 3.717 1 93.19 100 VAL A CA 1
ATOM 780 C C . VAL A 1 100 ? -3.383 27.766 3.787 1 93.19 100 VAL A C 1
ATOM 782 O O . VAL A 1 100 ? -3.197 28.938 3.465 1 93.19 100 VAL A O 1
ATOM 785 N N . LEU A 1 101 ? -2.486 26.969 4.316 1 94.44 101 LEU A N 1
ATOM 786 C CA . LEU A 1 101 ? -1.088 27.391 4.363 1 94.44 101 LEU A CA 1
ATOM 787 C C . LEU A 1 101 ? -0.355 26.969 3.092 1 94.44 101 LEU A C 1
ATOM 789 O O . LEU A 1 101 ? 0.519 27.703 2.613 1 94.44 101 LEU A O 1
ATOM 793 N N . ALA A 1 102 ? -0.685 25.828 2.533 1 95.69 102 ALA A N 1
ATOM 794 C CA . ALA A 1 102 ? -0.179 25.297 1.267 1 95.69 102 ALA A CA 1
ATOM 795 C C . ALA A 1 102 ? -1.209 24.391 0.596 1 95.69 102 ALA A C 1
ATOM 797 O O . ALA A 1 102 ? -1.656 23.406 1.186 1 95.69 102 ALA A O 1
ATOM 798 N N . ARG A 1 103 ? -1.653 24.734 -0.622 1 94.25 103 ARG A N 1
ATOM 799 C CA . ARG A 1 103 ? -2.666 23.969 -1.336 1 94.25 103 ARG A CA 1
ATOM 800 C C . ARG A 1 103 ? -2.037 23.141 -2.449 1 94.25 103 ARG A C 1
ATOM 802 O O . ARG A 1 103 ? -0.938 23.453 -2.916 1 94.25 103 ARG A O 1
ATOM 809 N N . ASN A 1 104 ? -2.668 22.047 -2.873 1 95.44 104 ASN A N 1
ATOM 810 C CA . ASN A 1 104 ? -2.322 21.234 -4.031 1 95.44 104 ASN A CA 1
ATOM 811 C C . ASN A 1 104 ? -0.872 20.75 -3.973 1 95.44 104 ASN A C 1
ATOM 813 O O . ASN A 1 104 ? -0.14 20.859 -4.961 1 95.44 104 ASN A O 1
ATOM 817 N N . GLN A 1 105 ? -0.45 20.406 -2.779 1 97.5 105 GLN A N 1
ATOM 818 C CA . GLN A 1 105 ? 0.896 19.859 -2.619 1 97.5 105 GLN A CA 1
ATOM 819 C C . GLN A 1 105 ? 0.942 18.375 -2.979 1 97.5 105 GLN A C 1
ATOM 821 O O . GLN A 1 105 ? -0.055 17.672 -2.834 1 97.5 105 GLN A O 1
ATOM 826 N N . SER A 1 106 ? 2.139 17.891 -3.482 1 98.31 106 SER A N 1
ATOM 827 C CA . SER A 1 106 ? 2.322 16.484 -3.762 1 98.31 106 SER A CA 1
ATOM 828 C C . SER A 1 106 ? 3.736 16.031 -3.412 1 98.31 106 SER A C 1
ATOM 830 O O . SER A 1 106 ? 4.688 16.812 -3.51 1 98.31 106 SER A O 1
ATOM 832 N N . VAL A 1 107 ? 3.838 14.875 -2.881 1 98.38 107 VAL A N 1
ATOM 833 C CA . VAL A 1 107 ? 5.102 14.156 -2.748 1 98.38 107 VAL A CA 1
ATOM 834 C C . VAL A 1 107 ? 5.082 12.914 -3.631 1 98.38 107 VAL A C 1
ATOM 836 O O . VAL A 1 107 ? 4.117 12.148 -3.617 1 98.38 107 VAL A O 1
ATOM 839 N N . GLU A 1 108 ? 6.09 12.766 -4.469 1 98.75 108 GLU A N 1
ATOM 840 C CA . GLU A 1 108 ? 6.262 11.562 -5.273 1 98.75 108 GLU A CA 1
ATOM 841 C C . GLU A 1 108 ? 7.656 10.969 -5.09 1 98.75 108 GLU A C 1
ATOM 843 O O . GLU A 1 108 ? 8.656 11.672 -5.223 1 98.75 108 GLU A O 1
ATOM 848 N N . ILE A 1 109 ? 7.75 9.734 -4.746 1 98.75 109 ILE A N 1
ATOM 849 C CA . ILE A 1 109 ? 9 9.031 -4.508 1 98.75 109 ILE A CA 1
ATOM 850 C C . ILE A 1 109 ? 9.055 7.766 -5.363 1 98.75 109 ILE A C 1
ATOM 852 O O . ILE A 1 109 ? 8.125 6.953 -5.332 1 98.75 109 ILE A O 1
ATOM 856 N N . ILE A 1 110 ? 10.102 7.559 -6.086 1 98.62 110 ILE A N 1
ATOM 857 C CA . ILE A 1 110 ? 10.289 6.398 -6.953 1 98.62 110 ILE A CA 1
ATOM 858 C C . ILE A 1 110 ? 11.562 5.656 -6.551 1 98.62 110 ILE A C 1
ATOM 860 O O . ILE A 1 110 ? 12.617 6.266 -6.375 1 98.62 110 ILE A O 1
ATOM 864 N N . ARG A 1 111 ? 11.453 4.395 -6.301 1 98 111 ARG A N 1
ATOM 865 C CA . ARG A 1 111 ? 12.586 3.516 -6.012 1 98 111 ARG A CA 1
ATOM 866 C C . ARG A 1 111 ? 12.547 2.27 -6.891 1 98 111 ARG A C 1
ATOM 868 O O . ARG A 1 111 ? 11.469 1.816 -7.289 1 98 111 ARG A O 1
ATOM 875 N N . GLU A 1 112 ? 13.68 1.781 -7.113 1 96.38 112 GLU A N 1
ATOM 876 C CA . GLU A 1 112 ? 13.805 0.531 -7.859 1 96.38 112 GLU A CA 1
ATOM 877 C C . GLU A 1 112 ? 14.617 -0.5 -7.082 1 96.38 112 GLU A C 1
ATOM 879 O O . GLU A 1 112 ? 15.484 -0.139 -6.285 1 96.38 112 GLU A O 1
ATOM 884 N N . TYR A 1 113 ? 14.305 -1.741 -7.277 1 93.5 113 TYR A N 1
ATOM 885 C CA . TYR A 1 113 ? 15.062 -2.803 -6.629 1 93.5 113 TYR A CA 1
ATOM 886 C C . TYR A 1 113 ? 15.078 -4.062 -7.484 1 93.5 113 TYR A C 1
ATOM 888 O O . TYR A 1 113 ? 14.203 -4.262 -8.328 1 93.5 113 TYR A O 1
ATOM 896 N N . TYR A 1 114 ? 16.078 -4.855 -7.219 1 88.88 114 TYR A N 1
ATOM 897 C CA . TYR A 1 114 ? 16.266 -6.082 -7.988 1 88.88 114 TYR A CA 1
ATOM 898 C C . TYR A 1 114 ? 15.445 -7.227 -7.391 1 88.88 114 TYR A C 1
ATOM 900 O O . TYR A 1 114 ? 15.305 -7.324 -6.168 1 88.88 114 TYR A O 1
ATOM 908 N N . ASN A 1 115 ? 14.867 -7.895 -8.328 1 85.25 115 ASN A N 1
ATOM 909 C CA . ASN A 1 115 ? 14.172 -9.117 -7.945 1 85.25 115 ASN A CA 1
ATOM 910 C C . ASN A 1 115 ? 15.125 -10.312 -7.906 1 85.25 115 ASN A C 1
ATOM 912 O O . ASN A 1 115 ? 15.297 -11.008 -8.906 1 85.25 115 ASN A O 1
ATOM 916 N N . ASP A 1 116 ? 15.75 -10.57 -6.734 1 74 116 ASP A N 1
ATOM 917 C CA . ASP A 1 116 ? 16.672 -11.688 -6.621 1 74 116 ASP A CA 1
ATOM 918 C C . ASP A 1 116 ? 15.93 -13 -6.367 1 74 116 ASP A C 1
ATOM 920 O O . ASP A 1 116 ? 15.289 -13.156 -5.332 1 74 116 ASP A O 1
ATOM 924 N N . GLN A 1 117 ? 15.891 -13.859 -7.234 1 65.12 117 GLN A N 1
ATOM 925 C CA . GLN A 1 117 ? 15.117 -15.094 -7.199 1 65.12 117 GLN A CA 1
ATOM 926 C C . GLN A 1 117 ? 15.695 -16.078 -6.199 1 65.12 117 GLN A C 1
ATOM 928 O O . GLN A 1 117 ? 14.992 -16.984 -5.719 1 65.12 117 GLN A O 1
ATOM 933 N N . GLU A 1 118 ? 16.922 -15.922 -5.973 1 66.62 118 GLU A N 1
ATOM 934 C CA . GLU A 1 118 ? 17.562 -16.938 -5.121 1 66.62 118 GLU A CA 1
ATOM 935 C C . GLU A 1 118 ? 17.141 -16.766 -3.664 1 66.62 118 GLU A C 1
ATOM 937 O O . GLU A 1 118 ? 17.266 -17.688 -2.865 1 66.62 118 GLU A O 1
ATOM 942 N N . ALA A 1 119 ? 16.547 -15.727 -3.369 1 67.75 119 ALA A N 1
ATOM 943 C CA . ALA A 1 119 ? 16.203 -15.508 -1.966 1 67.75 119 ALA A CA 1
ATOM 944 C C . ALA A 1 119 ? 14.852 -14.812 -1.832 1 67.75 119 ALA A C 1
ATOM 946 O O . ALA A 1 119 ? 14.781 -13.656 -1.405 1 67.75 119 ALA A O 1
ATOM 947 N N . VAL A 1 120 ? 13.812 -15.609 -2.014 1 70 120 VAL A N 1
ATOM 948 C CA . VAL A 1 120 ? 12.461 -15.07 -2.131 1 70 120 VAL A CA 1
ATOM 949 C C . VAL A 1 120 ? 12.055 -14.406 -0.82 1 70 120 VAL A C 1
ATOM 951 O O . VAL A 1 120 ? 11.539 -13.281 -0.82 1 70 120 VAL A O 1
ATOM 954 N N . ILE A 1 121 ? 12.297 -15.047 0.329 1 68.25 121 ILE A N 1
ATOM 955 C CA . ILE A 1 121 ? 11.93 -14.5 1.632 1 68.25 121 ILE A CA 1
ATOM 956 C C . ILE A 1 121 ? 12.703 -13.203 1.882 1 68.25 121 ILE A C 1
ATOM 958 O O . ILE A 1 121 ? 12.133 -12.211 2.342 1 68.25 121 ILE A O 1
ATOM 962 N N . ALA A 1 122 ? 13.875 -13.25 1.501 1 73.94 122 ALA A N 1
ATOM 963 C CA . ALA A 1 122 ? 14.742 -12.086 1.684 1 73.94 122 ALA A CA 1
ATOM 964 C C . ALA A 1 122 ? 14.266 -10.914 0.826 1 73.94 122 ALA A C 1
ATOM 966 O O . ALA A 1 122 ? 14.328 -9.758 1.254 1 73.94 122 ALA A O 1
ATOM 967 N N . GLN A 1 123 ? 13.68 -11.227 -0.28 1 79.25 123 GLN A N 1
ATOM 968 C CA . GLN A 1 123 ? 13.227 -10.188 -1.195 1 79.25 123 GLN A CA 1
ATOM 969 C C . GLN A 1 123 ? 12.008 -9.461 -0.641 1 79.25 123 GLN A C 1
ATOM 971 O O . GLN A 1 123 ? 11.898 -8.234 -0.753 1 79.25 123 GLN A O 1
ATOM 976 N N . ALA A 1 124 ? 11.086 -10.234 -0.106 1 75.56 124 ALA A N 1
ATOM 977 C CA . ALA A 1 124 ? 9.898 -9.617 0.489 1 75.56 124 ALA A CA 1
ATOM 978 C C . ALA A 1 124 ? 10.289 -8.68 1.632 1 75.56 124 ALA A C 1
ATOM 980 O O . ALA A 1 124 ? 9.719 -7.598 1.775 1 75.56 124 ALA A O 1
ATOM 981 N N . ASN A 1 125 ? 11.273 -9.094 2.344 1 83.62 125 ASN A N 1
ATOM 982 C CA . ASN A 1 125 ? 11.773 -8.258 3.434 1 83.62 125 ASN A CA 1
ATOM 983 C C . ASN A 1 125 ? 12.438 -6.988 2.908 1 83.62 125 ASN A C 1
ATOM 985 O O . ASN A 1 125 ? 12.234 -5.906 3.459 1 83.62 125 ASN A O 1
ATOM 989 N N . GLU A 1 126 ? 13.102 -7.18 1.808 1 89.25 126 GLU A N 1
ATOM 990 C CA . GLU A 1 126 ? 13.773 -6.035 1.209 1 89.25 126 GLU A CA 1
ATOM 991 C C . GLU A 1 126 ? 12.773 -5.012 0.688 1 89.25 126 GLU A C 1
ATOM 993 O O . GLU A 1 126 ? 12.922 -3.809 0.916 1 89.25 126 GLU A O 1
ATOM 998 N N . GLU A 1 127 ? 11.742 -5.473 0.103 1 93.44 127 GLU A N 1
ATOM 999 C CA . GLU A 1 127 ? 10.727 -4.57 -0.417 1 93.44 127 GLU A CA 1
ATOM 1000 C C . GLU A 1 127 ? 10.062 -3.777 0.708 1 93.44 127 GLU A C 1
ATOM 1002 O O . GLU A 1 127 ? 9.852 -2.57 0.584 1 93.44 127 GLU A O 1
ATOM 1007 N N . GLN A 1 128 ? 9.828 -4.473 1.771 1 93.75 128 GLN A N 1
ATOM 1008 C CA . GLN A 1 128 ? 9.195 -3.805 2.906 1 93.75 128 GLN A CA 1
ATOM 1009 C C . GLN A 1 128 ? 10.109 -2.729 3.484 1 93.75 128 GLN A C 1
ATOM 1011 O O . GLN A 1 128 ? 9.641 -1.671 3.908 1 93.75 128 GLN A O 1
ATOM 1016 N N . ILE A 1 129 ? 11.391 -2.975 3.494 1 95.5 129 ILE A N 1
ATOM 1017 C CA . ILE A 1 129 ? 12.367 -1.998 3.975 1 95.5 129 ILE A CA 1
ATOM 1018 C C . ILE A 1 129 ? 12.344 -0.764 3.076 1 95.5 129 ILE A C 1
ATOM 1020 O O . ILE A 1 129 ? 12.352 0.368 3.564 1 95.5 129 ILE A O 1
ATOM 1024 N N . ILE A 1 130 ? 12.273 -0.989 1.802 1 97.12 130 ILE A N 1
ATOM 1025 C CA . ILE A 1 130 ? 12.266 0.105 0.836 1 97.12 130 ILE A CA 1
ATOM 1026 C C . ILE A 1 130 ? 10.992 0.929 1.003 1 97.12 130 ILE A C 1
ATOM 1028 O O . ILE A 1 130 ? 11.039 2.162 1.033 1 97.12 130 ILE A O 1
ATOM 1032 N N . ILE A 1 131 ? 9.867 0.251 1.187 1 97.44 131 ILE A N 1
ATOM 1033 C CA . ILE A 1 131 ? 8.594 0.934 1.367 1 97.44 131 ILE A CA 1
ATOM 1034 C C . ILE A 1 131 ? 8.633 1.78 2.639 1 97.44 131 ILE A C 1
ATOM 1036 O O . ILE A 1 131 ? 8.211 2.938 2.635 1 97.44 131 ILE A O 1
ATOM 1040 N N . ASN A 1 132 ? 9.164 1.216 3.656 1 97.06 132 ASN A N 1
ATOM 1041 C CA . ASN A 1 132 ? 9.312 1.964 4.898 1 97.06 132 ASN A CA 1
ATOM 1042 C C . ASN A 1 132 ? 10.164 3.215 4.703 1 97.06 132 ASN A C 1
ATOM 1044 O O . ASN A 1 132 ? 9.844 4.277 5.238 1 97.06 132 ASN A O 1
ATOM 1048 N N . GLU A 1 133 ? 11.211 3.105 3.949 1 97.56 133 GLU A N 1
ATOM 1049 C CA . GLU A 1 133 ? 12.07 4.25 3.666 1 97.56 133 GLU A CA 1
ATOM 1050 C C . GLU A 1 133 ? 11.328 5.312 2.861 1 97.56 133 GLU A C 1
ATOM 1052 O O . GLU A 1 133 ? 11.555 6.512 3.047 1 97.56 133 GLU A O 1
ATOM 1057 N N . MET A 1 134 ? 10.492 4.871 1.968 1 98.38 134 MET A N 1
ATOM 1058 C CA . MET A 1 134 ? 9.719 5.805 1.159 1 98.38 134 MET A CA 1
ATOM 1059 C C . MET A 1 134 ? 8.742 6.598 2.027 1 98.38 134 MET A C 1
ATOM 1061 O O . MET A 1 134 ? 8.633 7.82 1.889 1 98.38 134 MET A O 1
ATOM 1065 N N . TYR A 1 135 ? 8.102 5.906 2.971 1 98 135 TYR A N 1
ATOM 1066 C CA . TYR A 1 135 ? 7.191 6.59 3.887 1 98 135 TYR A CA 1
ATOM 1067 C C . TYR A 1 135 ? 7.949 7.586 4.758 1 98 135 TYR A C 1
ATOM 1069 O O . TYR A 1 135 ? 7.473 8.695 4.992 1 98 135 TYR A O 1
ATOM 1077 N N . LYS A 1 136 ? 9.094 7.207 5.238 1 96.75 136 LYS A N 1
ATOM 1078 C CA . LYS A 1 136 ? 9.922 8.102 6.051 1 96.75 136 LYS A CA 1
ATOM 1079 C C . LYS A 1 136 ? 10.289 9.359 5.281 1 96.75 136 LYS A C 1
ATOM 1081 O O . LYS A 1 136 ? 10.211 10.469 5.816 1 96.75 136 LYS A O 1
ATOM 1086 N N . GLN A 1 137 ? 10.695 9.156 4.07 1 97.44 137 GLN A N 1
ATOM 1087 C CA . GLN A 1 137 ? 11.062 10.297 3.229 1 97.44 137 GLN A CA 1
ATOM 1088 C C . GLN A 1 137 ? 9.859 11.195 2.967 1 97.44 137 GLN A C 1
ATOM 1090 O O . GLN A 1 137 ? 9.984 12.422 2.959 1 97.44 137 GLN A O 1
ATOM 1095 N N . ALA A 1 138 ? 8.734 10.594 2.723 1 98.38 138 ALA A N 1
ATOM 1096 C CA . ALA A 1 138 ? 7.523 11.375 2.492 1 98.38 138 ALA A CA 1
ATOM 1097 C C . ALA A 1 138 ? 7.188 12.234 3.705 1 98.38 138 ALA A C 1
ATOM 1099 O O . ALA A 1 138 ? 6.941 13.438 3.57 1 98.38 138 ALA A O 1
ATOM 1100 N N . VAL A 1 139 ? 7.172 11.641 4.863 1 97.25 139 VAL A N 1
ATOM 1101 C CA . VAL A 1 139 ? 6.863 12.352 6.098 1 97.25 139 VAL A CA 1
ATOM 1102 C C . VAL A 1 139 ? 7.828 13.516 6.281 1 97.25 139 VAL A C 1
ATOM 1104 O O . VAL A 1 139 ? 7.406 14.633 6.594 1 97.25 139 VAL A O 1
ATOM 1107 N N . ARG A 1 140 ? 9.078 13.297 6.031 1 94.38 140 ARG A N 1
ATOM 1108 C CA . ARG A 1 140 ? 10.078 14.344 6.172 1 94.38 140 ARG A CA 1
ATOM 1109 C C . ARG A 1 140 ? 9.82 15.492 5.203 1 94.38 140 ARG A C 1
ATOM 1111 O O . ARG A 1 140 ? 9.93 16.656 5.57 1 94.38 140 ARG A O 1
ATOM 1118 N N . SER A 1 141 ? 9.5 15.109 3.998 1 96.19 141 SER A N 1
ATOM 1119 C CA . SER A 1 141 ? 9.219 16.125 2.986 1 96.19 141 SER A CA 1
ATOM 1120 C C . SER A 1 141 ? 8.047 17.016 3.398 1 96.19 141 SER A C 1
ATOM 1122 O O . SER A 1 141 ? 8.102 18.234 3.229 1 96.19 141 SER A O 1
ATOM 1124 N N . ILE A 1 142 ? 7.09 16.438 3.945 1 96.56 142 ILE A N 1
ATOM 1125 C CA . ILE A 1 142 ? 5.891 17.156 4.359 1 96.56 142 ILE A CA 1
ATOM 1126 C C . ILE A 1 142 ? 6.223 18.078 5.527 1 96.56 142 ILE A C 1
ATOM 1128 O O . ILE A 1 142 ? 5.844 19.25 5.527 1 96.56 142 ILE A O 1
ATOM 1132 N N . LEU A 1 143 ? 6.91 17.594 6.523 1 93.44 143 LEU A N 1
ATOM 1133 C CA . LEU A 1 143 ? 7.266 18.375 7.703 1 93.44 143 LEU A CA 1
ATOM 1134 C C . LEU A 1 143 ? 8.211 19.516 7.332 1 93.44 143 LEU A C 1
ATOM 1136 O O . LEU A 1 143 ? 8.141 20.594 7.91 1 93.44 143 LEU A O 1
ATOM 1140 N N . ASP A 1 144 ? 9.07 19.266 6.34 1 92 144 ASP A N 1
ATOM 1141 C CA . ASP A 1 144 ? 9.977 20.312 5.879 1 92 144 ASP A CA 1
ATOM 1142 C C . ASP A 1 144 ? 9.203 21.453 5.215 1 92 144 ASP A C 1
ATOM 1144 O O . ASP A 1 144 ? 9.516 22.625 5.426 1 92 144 ASP A O 1
ATOM 1148 N N . LEU A 1 145 ? 8.219 21.047 4.434 1 93.56 145 LEU A N 1
ATOM 1149 C CA . LEU A 1 145 ? 7.387 22.078 3.826 1 93.56 145 LEU A CA 1
ATOM 1150 C C . LEU A 1 145 ? 6.617 22.859 4.891 1 93.56 145 LEU A C 1
ATOM 1152 O O . LEU A 1 145 ? 6.516 24.078 4.816 1 93.56 145 LEU A O 1
ATOM 1156 N N . ALA A 1 146 ? 6.059 22.172 5.852 1 92.38 146 ALA A N 1
ATOM 1157 C CA . ALA A 1 146 ? 5.324 22.797 6.941 1 92.38 146 ALA A CA 1
ATOM 1158 C C . ALA A 1 146 ? 6.199 23.812 7.676 1 92.38 146 ALA A C 1
ATOM 1160 O O . ALA A 1 146 ? 5.742 24.906 8.008 1 92.38 146 ALA A O 1
ATOM 1161 N N . ARG A 1 147 ? 7.402 23.438 7.906 1 88.31 147 ARG A N 1
ATOM 1162 C CA . ARG A 1 147 ? 8.344 24.328 8.578 1 88.31 147 ARG A CA 1
ATOM 1163 C C . ARG A 1 147 ? 8.547 25.609 7.789 1 88.31 147 ARG A C 1
ATOM 1165 O O . ARG A 1 147 ? 8.594 26.703 8.367 1 88.31 147 ARG A O 1
ATOM 1172 N N . THR A 1 148 ? 8.609 25.531 6.492 1 87.38 148 THR A N 1
ATOM 1173 C CA . THR A 1 148 ? 8.859 26.688 5.637 1 87.38 148 THR A CA 1
ATOM 1174 C C . THR A 1 148 ? 7.629 27.578 5.555 1 87.38 148 THR A C 1
ATOM 1176 O O . THR A 1 148 ? 7.746 28.812 5.52 1 87.38 148 THR A O 1
ATOM 1179 N N . GLN A 1 149 ? 6.449 26.938 5.477 1 84.81 149 GLN A N 1
ATOM 1180 C CA . GLN A 1 149 ? 5.207 27.703 5.336 1 84.81 149 GLN A CA 1
ATOM 1181 C C . GLN A 1 149 ? 4.863 28.438 6.625 1 84.81 149 GLN A C 1
ATOM 1183 O O . GLN A 1 149 ? 4.277 29.516 6.586 1 84.81 149 GLN A O 1
ATOM 1188 N N . LEU A 1 150 ? 5.191 27.844 7.75 1 77.94 150 LEU A N 1
ATOM 1189 C CA . LEU A 1 150 ? 4.852 28.438 9.031 1 77.94 150 LEU A CA 1
ATOM 1190 C C . LEU A 1 150 ? 5.844 29.547 9.398 1 77.94 150 LEU A C 1
ATOM 1192 O O . LEU A 1 150 ? 5.543 30.422 10.211 1 77.94 150 LEU A O 1
ATOM 1196 N N . HIS A 1 151 ? 7.043 29.578 8.906 1 69.69 151 HIS A N 1
ATOM 1197 C CA . HIS A 1 151 ? 7.988 30.656 9.125 1 69.69 151 HIS A CA 1
ATOM 1198 C C . HIS A 1 151 ? 7.598 31.906 8.32 1 69.69 151 HIS A C 1
ATOM 1200 O O . HIS A 1 151 ? 8.086 33 8.578 1 69.69 151 HIS A O 1
ATOM 1206 N N . LYS A 1 152 ? 6.828 31.75 7.371 1 64.38 152 LYS A N 1
ATOM 1207 C CA . LYS A 1 152 ? 6.434 32.906 6.555 1 64.38 152 LYS A CA 1
ATOM 1208 C C . LYS A 1 152 ? 5.496 33.844 7.324 1 64.38 152 LYS A C 1
ATOM 1210 O O . LYS A 1 152 ? 5.391 35 7.008 1 64.38 152 LYS A O 1
ATOM 1215 N N . TYR A 1 153 ? 5.031 33.438 8.43 1 51.81 153 TYR A N 1
ATOM 1216 C CA . TYR A 1 153 ? 4.234 34.344 9.258 1 51.81 153 TYR A CA 1
ATOM 1217 C C . TYR A 1 153 ? 4.93 34.625 10.578 1 51.81 153 TYR A C 1
ATOM 1219 O O . TYR A 1 153 ? 5.629 33.781 11.125 1 51.81 153 TYR A O 1
ATOM 1227 N N . MET B 1 1 ? -45.25 -10.648 11.305 1 29.66 1 MET B N 1
ATOM 1228 C CA . MET B 1 1 ? -44.438 -10.672 10.078 1 29.66 1 MET B CA 1
ATOM 1229 C C . MET B 1 1 ? -43 -11.023 10.383 1 29.66 1 MET B C 1
ATOM 1231 O O . MET B 1 1 ? -42.281 -10.25 11.031 1 29.66 1 MET B O 1
ATOM 1235 N N . THR B 1 2 ? -42.594 -12.305 10.531 1 30.73 2 THR B N 1
ATOM 1236 C CA . THR B 1 2 ? -41.375 -12.969 11.047 1 30.73 2 THR B CA 1
ATOM 1237 C C . THR B 1 2 ? -40.219 -12.805 10.07 1 30.73 2 THR B C 1
ATOM 1239 O O . THR B 1 2 ? -40.312 -13.25 8.922 1 30.73 2 THR B O 1
ATOM 1242 N N . LEU B 1 3 ? -39.5 -11.688 10.07 1 30.81 3 LEU B N 1
ATOM 1243 C CA . LEU B 1 3 ? -38.281 -11.445 9.266 1 30.81 3 LEU B CA 1
ATOM 1244 C C . LEU B 1 3 ? -37.281 -12.586 9.406 1 30.81 3 LEU B C 1
ATOM 1246 O O . LEU B 1 3 ? -36.75 -12.805 10.492 1 30.81 3 LEU B O 1
ATOM 1250 N N . ALA B 1 4 ? -37.469 -13.695 8.75 1 33.53 4 ALA B N 1
ATOM 1251 C CA . ALA B 1 4 ? -36.531 -14.797 8.617 1 33.53 4 ALA B CA 1
ATOM 1252 C C . ALA B 1 4 ? -35.125 -14.289 8.281 1 33.53 4 ALA B C 1
ATOM 1254 O O . ALA B 1 4 ? -34.906 -13.75 7.199 1 33.53 4 ALA B O 1
ATOM 1255 N N . LEU B 1 5 ? -34.469 -13.734 9.242 1 31.03 5 LEU B N 1
ATOM 1256 C CA . LEU B 1 5 ? -33.031 -13.438 9.172 1 31.03 5 LEU B CA 1
ATOM 1257 C C . LEU B 1 5 ? -32.25 -14.609 8.586 1 31.03 5 LEU B C 1
ATOM 1259 O O . LEU B 1 5 ? -32.219 -15.695 9.172 1 31.03 5 LEU B O 1
ATOM 1263 N N . SER B 1 6 ? -32.469 -14.852 7.324 1 32.72 6 SER B N 1
ATOM 1264 C CA . SER B 1 6 ? -31.688 -15.883 6.664 1 32.72 6 SER B CA 1
ATOM 1265 C C . SER B 1 6 ? -30.25 -15.867 7.145 1 32.72 6 SER B C 1
ATOM 1267 O O . SER B 1 6 ? -29.625 -14.805 7.207 1 32.72 6 SER B O 1
ATOM 1269 N N . ALA B 1 7 ? -29.828 -16.688 8.086 1 32.88 7 ALA B N 1
ATOM 1270 C CA . ALA B 1 7 ? -28.516 -17.062 8.633 1 32.88 7 ALA B CA 1
ATOM 1271 C C . ALA B 1 7 ? -27.469 -17.156 7.539 1 32.88 7 ALA B C 1
ATOM 1273 O O . ALA B 1 7 ? -27.547 -18.016 6.664 1 32.88 7 ALA B O 1
ATOM 1274 N N . CYS B 1 8 ? -27.203 -16.078 6.91 1 36.69 8 CYS B N 1
ATOM 1275 C CA . CYS B 1 8 ? -26.109 -16.172 5.957 1 36.69 8 CYS B CA 1
ATOM 1276 C C . CYS B 1 8 ? -25.016 -17.094 6.477 1 36.69 8 CYS B C 1
ATOM 1278 O O . CYS B 1 8 ? -24.484 -16.875 7.57 1 36.69 8 CYS B O 1
ATOM 1280 N N . GLY B 1 9 ? -25.094 -18.328 6.391 1 32.03 9 GLY B N 1
ATOM 1281 C CA . GLY B 1 9 ? -24 -19.281 6.562 1 32.03 9 GLY B CA 1
ATOM 1282 C C . GLY B 1 9 ? -22.656 -18.766 6.098 1 32.03 9 GLY B C 1
ATOM 1283 O O . GLY B 1 9 ? -22.469 -18.531 4.902 1 32.03 9 GLY B O 1
ATOM 1284 N N . TYR B 1 10 ? -22.172 -17.844 6.816 1 31.86 10 TYR B N 1
ATOM 1285 C CA . TYR B 1 10 ? -20.766 -17.516 6.609 1 31.86 10 TYR B CA 1
ATOM 1286 C C . TYR B 1 10 ? -19.938 -18.766 6.379 1 31.86 10 TYR B C 1
ATOM 1288 O O . TYR B 1 10 ? -19.797 -19.594 7.281 1 31.86 10 TYR B O 1
ATOM 1296 N N . ARG B 1 11 ? -20.188 -19.578 5.379 1 38.97 11 ARG B N 1
ATOM 1297 C CA . ARG B 1 11 ? -19.203 -20.594 5.043 1 38.97 11 ARG B CA 1
ATOM 1298 C C . ARG B 1 11 ? -17.797 -20.062 5.184 1 38.97 11 ARG B C 1
ATOM 1300 O O . ARG B 1 11 ? -17.5 -18.938 4.754 1 38.97 11 ARG B O 1
ATOM 1307 N N . LEU B 1 12 ? -17.109 -20.484 6.199 1 34.53 12 LEU B N 1
ATOM 1308 C CA . LEU B 1 12 ? -15.688 -20.172 6.379 1 34.53 12 LEU B CA 1
ATOM 1309 C C . LEU B 1 12 ? -14.953 -20.219 5.043 1 34.53 12 LEU B C 1
ATOM 1311 O O . LEU B 1 12 ? -14.898 -21.266 4.395 1 34.53 12 LEU B O 1
ATOM 1315 N N . GLN B 1 13 ? -15.211 -19.406 4.223 1 41.66 13 GLN B N 1
ATOM 1316 C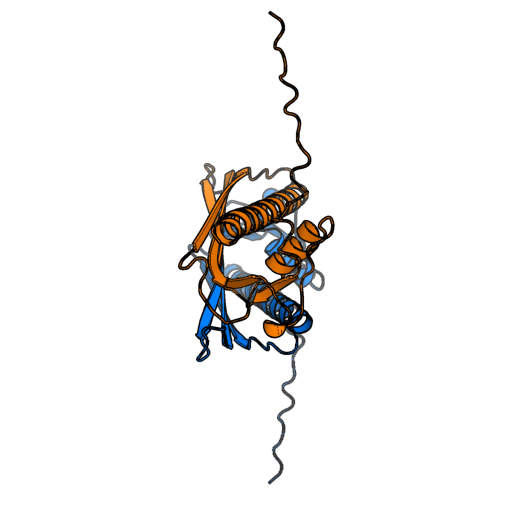 CA . GLN B 1 13 ? -14.609 -19.031 2.947 1 41.66 13 GLN B CA 1
ATOM 1317 C C . GLN B 1 13 ? -13.117 -19.375 2.92 1 41.66 13 GLN B C 1
ATOM 1319 O O . GLN B 1 13 ? -12.43 -19.078 1.943 1 41.66 13 GLN B O 1
ATOM 1324 N N . GLY B 1 14 ? -12.523 -19.812 3.955 1 44.81 14 GLY B N 1
ATOM 1325 C CA . GLY B 1 14 ? -11.078 -19.938 4.047 1 44.81 14 GLY B CA 1
ATOM 1326 C C . GLY B 1 14 ? -10.516 -21.062 3.205 1 44.81 14 GLY B C 1
ATOM 1327 O O . GLY B 1 14 ? -9.305 -21.156 3.002 1 44.81 14 GLY B O 1
ATOM 1328 N N . THR B 1 15 ? -11.234 -22.203 3.068 1 51.12 15 THR B N 1
ATOM 1329 C CA . THR B 1 15 ? -10.484 -23.328 2.516 1 51.12 15 THR B CA 1
ATOM 1330 C C . THR B 1 15 ? -10.469 -23.281 0.992 1 51.12 15 THR B C 1
ATOM 1332 O O . THR B 1 15 ? -11.523 -23.281 0.355 1 51.12 15 THR B O 1
ATOM 1335 N N . VAL B 1 16 ? -9.57 -22.453 0.493 1 56 16 VAL B N 1
ATOM 1336 C CA . VAL B 1 16 ? -9.344 -22.578 -0.944 1 56 16 VAL B CA 1
ATOM 1337 C C . VAL B 1 16 ? -9.016 -24.016 -1.302 1 56 16 VAL B C 1
ATOM 1339 O O . VAL B 1 16 ? -8.062 -24.594 -0.77 1 56 16 VAL B O 1
ATOM 1342 N N . ASP B 1 17 ? -10 -24.812 -1.728 1 58.22 17 ASP B N 1
ATOM 1343 C CA . ASP B 1 17 ? -9.711 -26.172 -2.215 1 58.22 17 ASP B CA 1
ATOM 1344 C C . ASP B 1 17 ? -9.195 -26.125 -3.652 1 58.22 17 ASP B C 1
ATOM 1346 O O . ASP B 1 17 ? -9.93 -25.766 -4.57 1 58.22 17 ASP B O 1
ATOM 1350 N N . LEU B 1 18 ? -7.887 -25.969 -3.801 1 62.97 18 LEU B N 1
ATOM 1351 C CA . LEU B 1 18 ? -7.336 -26.188 -5.133 1 62.97 18 LEU B CA 1
ATOM 1352 C C . LEU B 1 18 ? -7.551 -27.641 -5.578 1 62.97 18 LEU B C 1
ATOM 1354 O O . LEU B 1 18 ? -7.75 -28.531 -4.746 1 62.97 18 LEU B O 1
ATOM 1358 N N . PRO B 1 19 ? -7.773 -27.828 -6.875 1 61.12 19 PRO B N 1
ATOM 1359 C CA . PRO B 1 19 ? -7.852 -29.234 -7.301 1 61.12 19 PRO B CA 1
ATOM 1360 C C . PRO B 1 19 ? -6.762 -30.094 -6.684 1 61.12 19 PRO B C 1
ATOM 1362 O O . PRO B 1 19 ? -5.668 -29.609 -6.395 1 61.12 19 PRO B O 1
ATOM 1365 N N . ASP B 1 20 ? -7.102 -31.375 -6.398 1 62.5 20 ASP B N 1
ATOM 1366 C CA . ASP B 1 20 ? -6.262 -32.344 -5.699 1 62.5 20 ASP B CA 1
ATOM 1367 C C . ASP B 1 20 ? -4.887 -32.469 -6.355 1 62.5 20 ASP B C 1
ATOM 1369 O O . ASP B 1 20 ? -3.918 -32.875 -5.711 1 62.5 20 ASP B O 1
ATOM 1373 N N . ASN B 1 21 ? -4.766 -31.984 -7.602 1 66.75 21 ASN B N 1
ATOM 1374 C CA . ASN B 1 21 ? -3.49 -32.25 -8.258 1 66.75 21 ASN B CA 1
ATOM 1375 C C . ASN B 1 21 ? -2.543 -31.062 -8.148 1 66.75 21 ASN B C 1
ATOM 1377 O O . ASN B 1 21 ? -1.397 -31.125 -8.594 1 66.75 21 ASN B O 1
ATOM 1381 N N . ILE B 1 22 ? -3.01 -30.078 -7.582 1 75.31 22 ILE B N 1
ATOM 1382 C CA . ILE B 1 22 ? -2.09 -28.953 -7.371 1 75.31 22 ILE B CA 1
ATOM 1383 C C . ILE B 1 22 ? -1.688 -28.891 -5.902 1 75.31 22 ILE B C 1
ATOM 1385 O O . ILE B 1 22 ? -2.484 -28.484 -5.051 1 75.31 22 ILE B O 1
ATOM 1389 N N . ASN B 1 23 ? -0.457 -29.219 -5.762 1 87.62 23 ASN B N 1
ATOM 1390 C CA . ASN B 1 23 ? 0.001 -29.266 -4.375 1 87.62 23 ASN B CA 1
ATOM 1391 C C . ASN B 1 23 ? 1.165 -28.312 -4.141 1 87.62 23 ASN B C 1
ATOM 1393 O O . ASN B 1 23 ? 1.519 -28.016 -2.996 1 87.62 23 ASN B O 1
ATOM 1397 N N . LYS B 1 24 ? 1.796 -27.859 -5.262 1 95 24 LYS B N 1
ATOM 1398 C CA . LYS B 1 24 ? 2.982 -27.016 -5.145 1 95 24 LYS B CA 1
ATOM 1399 C C . LYS B 1 24 ? 2.854 -25.766 -6.004 1 95 24 LYS B C 1
ATOM 1401 O O . LYS B 1 24 ? 2.711 -25.859 -7.227 1 95 24 LYS B O 1
ATOM 1406 N N . VAL B 1 25 ? 2.924 -24.641 -5.363 1 95.19 25 VAL B N 1
ATOM 1407 C CA . VAL B 1 25 ? 2.764 -23.359 -6.047 1 95.19 25 VAL B CA 1
ATOM 1408 C C . VAL B 1 25 ? 4.008 -22.5 -5.84 1 95.19 25 VAL B C 1
ATOM 1410 O O . VAL B 1 25 ? 4.559 -22.453 -4.738 1 95.19 25 VAL B O 1
ATOM 1413 N N . TYR B 1 26 ? 4.492 -21.922 -6.895 1 94.5 26 TYR B N 1
ATOM 1414 C CA . TYR B 1 26 ? 5.551 -20.922 -6.812 1 94.5 26 TYR B CA 1
ATOM 1415 C C . TYR B 1 26 ? 5.004 -19.531 -7.078 1 94.5 26 TYR B C 1
ATOM 1417 O O . TYR B 1 26 ? 4.281 -19.312 -8.055 1 94.5 26 TYR B O 1
ATOM 1425 N N . LEU B 1 27 ? 5.27 -18.609 -6.133 1 94.75 27 LEU B N 1
ATOM 1426 C CA . LEU B 1 27 ? 4.883 -17.203 -6.262 1 94.75 27 LEU B CA 1
ATOM 1427 C C . LEU B 1 27 ? 6.027 -16.375 -6.836 1 94.75 27 LEU B C 1
ATOM 1429 O O . LEU B 1 27 ? 7.023 -16.125 -6.156 1 94.75 27 LEU B O 1
ATOM 1433 N N . GLN B 1 28 ? 5.852 -15.984 -8.086 1 92.12 28 GLN B N 1
ATOM 1434 C CA . GLN B 1 28 ? 6.914 -15.273 -8.781 1 92.12 28 GLN B CA 1
ATOM 1435 C C . GLN B 1 28 ? 6.637 -13.773 -8.82 1 92.12 28 GLN B C 1
ATOM 1437 O O . GLN B 1 28 ? 5.637 -13.336 -9.398 1 92.12 28 GLN B O 1
ATOM 1442 N N . GLY B 1 29 ? 7.551 -12.969 -8.25 1 91.56 29 GLY B N 1
ATOM 1443 C CA . GLY B 1 29 ? 7.441 -11.523 -8.328 1 91.56 29 GLY B CA 1
ATOM 1444 C C . GLY B 1 29 ? 6.297 -10.969 -7.504 1 91.56 29 GLY B C 1
ATOM 1445 O O . GLY B 1 29 ? 5.77 -9.891 -7.809 1 91.56 29 GLY B O 1
ATOM 1446 N N . VAL B 1 30 ? 5.844 -11.672 -6.516 1 94.06 30 VAL B N 1
ATOM 1447 C CA . VAL B 1 30 ? 4.727 -11.219 -5.695 1 94.06 30 VAL B CA 1
ATOM 1448 C C . VAL B 1 30 ? 5.234 -10.273 -4.609 1 94.06 30 VAL B C 1
ATOM 1450 O O . VAL B 1 30 ? 6.324 -10.469 -4.062 1 94.06 30 VAL B O 1
ATOM 1453 N N . SER B 1 31 ? 4.461 -9.258 -4.32 1 94.5 31 SER B N 1
ATOM 1454 C CA . SER B 1 31 ? 4.832 -8.344 -3.244 1 94.5 31 SER B CA 1
ATOM 1455 C C . SER B 1 31 ? 4.836 -9.047 -1.894 1 94.5 31 SER B C 1
ATOM 1457 O O . SER B 1 31 ? 4.227 -10.109 -1.74 1 94.5 31 SER B O 1
ATOM 1459 N N . GLY B 1 32 ? 5.52 -8.422 -0.862 1 92.75 32 GLY B N 1
ATOM 1460 C CA . GLY B 1 32 ? 5.539 -8.977 0.484 1 92.75 32 GLY B CA 1
ATOM 1461 C C . GLY B 1 32 ? 4.152 -9.148 1.073 1 92.75 32 GLY B C 1
ATOM 1462 O O . GLY B 1 32 ? 3.836 -10.203 1.626 1 92.75 32 GLY B O 1
ATOM 1463 N N . ASN B 1 33 ? 3.318 -8.148 0.958 1 94.69 33 ASN B N 1
ATOM 1464 C CA . ASN B 1 33 ? 1.96 -8.203 1.488 1 94.69 33 ASN B CA 1
ATOM 1465 C C . ASN B 1 33 ? 1.151 -9.32 0.833 1 94.69 33 ASN B C 1
ATOM 1467 O O . ASN B 1 33 ? 0.473 -10.086 1.52 1 94.69 33 ASN B O 1
ATOM 1471 N N . LEU B 1 34 ? 1.232 -9.422 -0.474 1 96.94 34 LEU B N 1
ATOM 1472 C CA . LEU B 1 34 ? 0.483 -10.453 -1.188 1 96.94 34 LEU B CA 1
ATOM 1473 C C . LEU B 1 34 ? 0.985 -11.844 -0.821 1 96.94 34 LEU B C 1
ATOM 1475 O O . LEU B 1 34 ? 0.189 -12.766 -0.635 1 96.94 34 LEU B O 1
ATOM 1479 N N . ARG B 1 35 ? 2.316 -12.016 -0.7 1 95.12 35 ARG B N 1
ATOM 1480 C CA . ARG B 1 35 ? 2.895 -13.289 -0.292 1 95.12 35 ARG B CA 1
ATOM 1481 C C . ARG B 1 35 ? 2.377 -13.719 1.078 1 95.12 35 ARG B C 1
ATOM 1483 O O . ARG B 1 35 ? 2.018 -14.875 1.279 1 95.12 35 ARG B O 1
ATOM 1490 N N . ASP B 1 36 ? 2.346 -12.789 1.987 1 94.88 36 ASP B N 1
ATOM 1491 C CA . ASP B 1 36 ? 1.854 -13.078 3.332 1 94.88 36 ASP B CA 1
ATOM 1492 C C . ASP B 1 36 ? 0.413 -13.578 3.293 1 94.88 36 ASP B C 1
ATOM 1494 O O . ASP B 1 36 ? 0.056 -14.508 4.02 1 94.88 36 ASP B O 1
ATOM 1498 N N . HIS B 1 37 ? -0.364 -13.008 2.469 1 96.38 37 HIS B N 1
ATOM 1499 C CA . HIS B 1 37 ? -1.77 -13.391 2.418 1 96.38 37 HIS B CA 1
ATOM 1500 C C . HIS B 1 37 ? -1.948 -14.719 1.695 1 96.38 37 HIS B C 1
ATOM 1502 O O . HIS B 1 37 ? -2.826 -15.516 2.051 1 96.38 37 HIS B O 1
ATOM 1508 N N . PHE B 1 38 ? -1.103 -14.992 0.659 1 95.88 38 PHE B N 1
ATOM 1509 C CA . PHE B 1 38 ? -1.086 -16.328 0.088 1 95.88 38 PHE B CA 1
ATOM 1510 C C . PHE B 1 38 ? -0.741 -17.375 1.15 1 95.88 38 PHE B C 1
ATOM 1512 O O . PHE B 1 38 ? -1.416 -18.391 1.268 1 95.88 38 PHE B O 1
ATOM 1519 N N . THR B 1 39 ? 0.339 -17.094 1.9 1 94.44 39 THR B N 1
ATOM 1520 C CA . THR B 1 39 ? 0.829 -18.016 2.922 1 94.44 39 THR B CA 1
ATOM 1521 C C . THR B 1 39 ? -0.257 -18.312 3.953 1 94.44 39 THR B C 1
ATOM 1523 O O . THR B 1 39 ? -0.505 -19.469 4.293 1 94.44 39 THR B O 1
ATOM 1526 N N . ARG B 1 40 ? -0.942 -17.312 4.355 1 94.56 40 ARG B N 1
ATOM 1527 C CA . ARG B 1 40 ? -1.993 -17.469 5.355 1 94.56 40 ARG B CA 1
ATOM 1528 C C . ARG B 1 40 ? -3.166 -18.266 4.793 1 94.56 40 ARG B C 1
ATOM 1530 O O . ARG B 1 40 ? -3.721 -19.141 5.473 1 94.56 40 ARG B O 1
ATOM 1537 N N . THR B 1 41 ? -3.557 -17.906 3.588 1 92.38 41 THR B N 1
ATOM 1538 C CA . THR B 1 41 ? -4.699 -18.562 2.961 1 92.38 41 THR B CA 1
ATOM 1539 C C . THR B 1 41 ? -4.41 -20.047 2.723 1 92.38 41 THR B C 1
ATOM 1541 O O . THR B 1 41 ? -5.289 -20.891 2.895 1 92.38 41 THR B O 1
ATOM 1544 N N . LEU B 1 42 ? -3.172 -20.344 2.396 1 92.19 42 LEU B N 1
ATOM 1545 C CA . LEU B 1 42 ? -2.824 -21.703 1.998 1 92.19 42 LEU B CA 1
ATOM 1546 C C . LEU B 1 42 ? -2.402 -22.531 3.207 1 92.19 42 LEU B C 1
ATOM 1548 O O . LEU B 1 42 ? -2.172 -23.734 3.088 1 92.19 42 LEU B O 1
ATOM 1552 N N . ARG B 1 43 ? -2.266 -21.906 4.34 1 88.5 43 ARG B N 1
ATOM 1553 C CA . ARG B 1 43 ? -1.858 -22.609 5.555 1 88.5 43 ARG B CA 1
ATOM 1554 C C . ARG B 1 43 ? -2.82 -23.75 5.883 1 88.5 43 ARG B C 1
ATOM 1556 O O . ARG B 1 43 ? -2.408 -24.781 6.406 1 88.5 43 ARG B O 1
ATOM 1563 N N . SER B 1 44 ? -4.027 -23.578 5.578 1 82.88 44 SER B N 1
ATOM 1564 C CA . SER B 1 44 ? -5.027 -24.594 5.902 1 82.88 44 SER B CA 1
ATOM 1565 C C . SER B 1 44 ? -5.266 -25.531 4.723 1 82.88 44 SER B C 1
ATOM 1567 O O . SER B 1 44 ? -6.219 -26.312 4.73 1 82.88 44 SER B O 1
ATOM 1569 N N . SER B 1 45 ? -4.488 -25.375 3.746 1 82.12 45 SER B N 1
ATOM 1570 C CA . SER B 1 45 ? -4.609 -26.203 2.557 1 82.12 45 SER B CA 1
ATOM 1571 C C . SER B 1 45 ? -3.402 -27.125 2.404 1 82.12 45 SER B C 1
ATOM 1573 O O . SER B 1 45 ? -2.354 -26.891 3.004 1 82.12 45 SER B O 1
ATOM 1575 N N . PRO B 1 46 ? -3.625 -28.266 1.72 1 85.5 46 PRO B N 1
ATOM 1576 C CA . PRO B 1 46 ? -2.473 -29.125 1.443 1 85.5 46 PRO B CA 1
ATOM 1577 C C . PRO B 1 46 ? -1.499 -28.5 0.443 1 85.5 46 PRO B C 1
ATOM 1579 O O . PRO B 1 46 ? -0.423 -29.062 0.2 1 85.5 46 PRO B O 1
ATOM 1582 N N . VAL B 1 47 ? -1.835 -27.422 -0.102 1 90.12 47 VAL B N 1
ATOM 1583 C CA . VAL B 1 47 ? -0.993 -26.766 -1.097 1 90.12 47 VAL B CA 1
ATOM 1584 C C . VAL B 1 47 ? 0.184 -26.078 -0.406 1 90.12 47 VAL B C 1
ATOM 1586 O O . VAL B 1 47 ? 0.002 -25.375 0.587 1 90.12 47 VAL B O 1
ATOM 1589 N N . ARG B 1 48 ? 1.394 -26.297 -0.964 1 92.75 48 ARG B N 1
ATOM 1590 C CA . ARG B 1 48 ? 2.609 -25.703 -0.415 1 92.75 48 ARG B CA 1
ATOM 1591 C C . ARG B 1 48 ? 3.178 -24.656 -1.358 1 92.75 48 ARG B C 1
ATOM 1593 O O . ARG B 1 48 ? 3.184 -24.844 -2.576 1 92.75 48 ARG B O 1
ATOM 1600 N N . ILE B 1 49 ? 3.695 -23.641 -0.767 1 93.69 49 ILE B N 1
ATOM 1601 C CA . ILE B 1 49 ? 4.48 -22.672 -1.519 1 93.69 49 ILE B CA 1
ATOM 1602 C C . ILE B 1 49 ? 5.934 -23.141 -1.601 1 93.69 49 ILE B C 1
ATOM 1604 O O . ILE B 1 49 ? 6.562 -23.422 -0.578 1 93.69 49 ILE B O 1
ATOM 1608 N N . VAL B 1 50 ? 6.453 -23.234 -2.781 1 93.56 50 VAL B N 1
ATOM 1609 C CA . VAL B 1 50 ? 7.805 -23.75 -2.98 1 93.56 50 VAL B CA 1
ATOM 1610 C C . VAL B 1 50 ? 8.742 -22.594 -3.346 1 93.56 50 VAL B C 1
ATOM 1612 O O . VAL B 1 50 ? 8.289 -21.484 -3.637 1 93.56 50 VAL B O 1
ATOM 1615 N N . ASP B 1 51 ? 10.07 -22.875 -3.348 1 89.38 51 ASP B N 1
ATOM 1616 C CA . ASP B 1 51 ? 11.062 -21.812 -3.422 1 89.38 51 ASP B CA 1
ATOM 1617 C C . ASP B 1 51 ? 11.656 -21.703 -4.828 1 89.38 51 ASP B C 1
ATOM 1619 O O . ASP B 1 51 ? 12.508 -20.859 -5.082 1 89.38 51 ASP B O 1
ATOM 1623 N N . SER B 1 52 ? 11.188 -22.578 -5.73 1 89.69 52 SER B N 1
ATOM 1624 C CA . SER B 1 52 ? 11.695 -22.516 -7.098 1 89.69 52 SER B CA 1
ATOM 1625 C C . SER B 1 52 ? 10.641 -22.969 -8.102 1 89.69 52 SER B C 1
ATOM 1627 O O . SER B 1 52 ? 9.766 -23.766 -7.773 1 89.69 52 SER B O 1
ATOM 1629 N N . VAL B 1 53 ? 10.773 -22.484 -9.32 1 90.56 53 VAL B N 1
ATOM 1630 C CA . VAL B 1 53 ? 9.852 -22.828 -10.398 1 90.56 53 VAL B CA 1
ATOM 1631 C C . VAL B 1 53 ? 9.898 -24.328 -10.672 1 90.56 53 VAL B C 1
ATOM 1633 O O . VAL B 1 53 ? 8.859 -24.953 -10.922 1 90.56 53 VAL B O 1
ATOM 1636 N N . GLY B 1 54 ? 11.117 -24.906 -10.641 1 90 54 GLY B N 1
ATOM 1637 C CA . GLY B 1 54 ? 11.305 -26.328 -10.945 1 90 54 GLY B CA 1
ATOM 1638 C C . GLY B 1 54 ? 10.531 -27.25 -10.031 1 90 54 GLY B C 1
ATOM 1639 O O . GLY B 1 54 ? 10.141 -28.344 -10.43 1 90 54 GLY B O 1
ATOM 1640 N N . GLN B 1 55 ? 10.227 -26.844 -8.852 1 93 55 GLN B N 1
ATOM 1641 C CA . GLN B 1 55 ? 9.516 -27.641 -7.852 1 93 55 GLN B CA 1
ATOM 1642 C C . GLN B 1 55 ? 8.008 -27.438 -7.965 1 93 55 GLN B C 1
ATOM 1644 O O . GLN B 1 55 ? 7.23 -28.156 -7.34 1 93 55 GLN B O 1
ATOM 1649 N N . ALA B 1 56 ? 7.57 -26.516 -8.836 1 93.75 56 ALA B N 1
ATOM 1650 C CA . ALA B 1 56 ? 6.184 -26.062 -8.781 1 93.75 56 ALA B CA 1
ATOM 1651 C C . ALA B 1 56 ? 5.32 -26.812 -9.797 1 93.75 56 ALA B C 1
ATOM 1653 O O . ALA B 1 56 ? 5.832 -27.328 -10.797 1 93.75 56 ALA B O 1
ATOM 1654 N N . GLU B 1 57 ? 4.078 -26.922 -9.508 1 93.12 57 GLU B N 1
ATOM 1655 C CA . GLU B 1 57 ? 3.08 -27.375 -10.469 1 93.12 57 GLU B CA 1
ATOM 1656 C C . GLU B 1 57 ? 2.295 -26.203 -11.055 1 93.12 57 GLU B C 1
ATOM 1658 O O . GLU B 1 57 ? 1.7 -26.328 -12.133 1 93.12 57 GLU B O 1
ATOM 1663 N N . LEU B 1 58 ? 2.293 -25.125 -10.32 1 94.62 58 LEU B N 1
ATOM 1664 C CA . LEU B 1 58 ? 1.662 -23.875 -10.719 1 94.62 58 LEU B CA 1
ATOM 1665 C C . LEU B 1 58 ? 2.547 -22.688 -10.352 1 94.62 58 LEU B C 1
ATOM 1667 O O . LEU B 1 58 ? 3.092 -22.625 -9.25 1 94.62 58 LEU B O 1
ATOM 1671 N N . VAL B 1 59 ? 2.756 -21.828 -11.328 1 94.5 59 VAL B N 1
ATOM 1672 C CA . VAL B 1 59 ? 3.477 -20.594 -11.094 1 94.5 59 VAL B CA 1
ATOM 1673 C C . VAL B 1 59 ? 2.521 -19.406 -11.234 1 94.5 59 VAL B C 1
ATOM 1675 O O . VAL B 1 59 ? 1.849 -19.25 -12.258 1 94.5 59 VAL B O 1
ATOM 1678 N N . ILE B 1 60 ? 2.363 -18.672 -10.219 1 95.75 60 ILE B N 1
ATOM 1679 C CA . ILE B 1 60 ? 1.645 -17.406 -10.258 1 95.75 60 ILE B CA 1
ATOM 1680 C C . ILE B 1 60 ? 2.633 -16.25 -10.453 1 95.75 60 ILE B C 1
ATOM 1682 O O . ILE B 1 60 ? 3.4 -15.93 -9.547 1 95.75 60 ILE B O 1
ATOM 1686 N N . ASN B 1 61 ? 2.635 -15.68 -11.609 1 94.62 61 ASN B N 1
ATOM 1687 C CA . ASN B 1 61 ? 3.553 -14.617 -12 1 94.62 61 ASN B CA 1
ATOM 1688 C C . ASN B 1 61 ? 2.887 -13.242 -11.922 1 94.62 61 ASN B C 1
ATOM 1690 O O . ASN B 1 61 ? 1.945 -12.961 -12.664 1 94.62 61 ASN B O 1
ATOM 1694 N N . THR B 1 62 ? 3.406 -12.414 -11 1 94.88 62 THR B N 1
ATOM 1695 C CA . THR B 1 62 ? 2.797 -11.094 -10.852 1 94.88 62 THR B CA 1
ATOM 1696 C C . THR B 1 62 ? 3.58 -10.047 -11.633 1 94.88 62 THR B C 1
ATOM 1698 O O . THR B 1 62 ? 4.809 -10.109 -11.703 1 94.88 62 THR B O 1
ATOM 1701 N N . LEU B 1 63 ? 2.877 -9.031 -12.156 1 94.12 63 LEU B N 1
ATOM 1702 C CA . LEU B 1 63 ? 3.451 -7.969 -12.977 1 94.12 63 LEU B CA 1
ATOM 1703 C C . LEU B 1 63 ? 3.242 -6.605 -12.328 1 94.12 63 LEU B C 1
ATOM 1705 O O . LEU B 1 63 ? 4.152 -6.07 -11.688 1 94.12 63 LEU B O 1
ATOM 1709 N N . ASN B 1 64 ? 2.096 -6.078 -12.453 1 96.56 64 ASN B N 1
ATOM 1710 C CA . ASN B 1 64 ? 1.785 -4.777 -11.875 1 96.56 64 ASN B CA 1
ATOM 1711 C C . ASN B 1 64 ? 0.795 -4.902 -10.719 1 96.56 64 ASN B C 1
ATOM 1713 O O . ASN B 1 64 ? -0.151 -5.691 -10.789 1 96.56 64 ASN B O 1
ATOM 1717 N N . GLU B 1 65 ? 1.11 -4.176 -9.656 1 98.38 65 GLU B N 1
ATOM 1718 C CA . GLU B 1 65 ? 0.25 -4.105 -8.477 1 98.38 65 GLU B CA 1
ATOM 1719 C C . GLU B 1 65 ? 0.046 -2.658 -8.031 1 98.38 65 GLU B C 1
ATOM 1721 O O . GLU B 1 65 ? 0.998 -1.876 -7.992 1 98.38 65 GLU B O 1
ATOM 1726 N N . ARG B 1 66 ? -1.182 -2.336 -7.73 1 98.62 66 ARG B N 1
ATOM 1727 C CA . ARG B 1 66 ? -1.465 -0.964 -7.324 1 98.62 66 ARG B CA 1
ATOM 1728 C C . ARG B 1 66 ? -2.479 -0.93 -6.184 1 98.62 66 ARG B C 1
ATOM 1730 O O . ARG B 1 66 ? -3.443 -1.699 -6.184 1 98.62 66 ARG B O 1
ATOM 1737 N N . LEU B 1 67 ? -2.209 -0.081 -5.203 1 98.5 67 LEU B N 1
ATOM 1738 C CA . LEU B 1 67 ? -3.178 0.262 -4.168 1 98.5 67 LEU B CA 1
ATOM 1739 C C . LEU B 1 67 ? -3.398 1.77 -4.109 1 98.5 67 LEU B C 1
ATOM 1741 O O . LEU B 1 67 ? -2.492 2.521 -3.744 1 98.5 67 LEU B O 1
ATOM 1745 N N . ASP B 1 68 ? -4.648 2.168 -4.445 1 98.44 68 ASP B N 1
ATOM 1746 C CA . ASP B 1 68 ? -5.047 3.572 -4.469 1 98.44 68 ASP B CA 1
ATOM 1747 C C . ASP B 1 68 ? -6.012 3.889 -3.33 1 98.44 68 ASP B C 1
ATOM 1749 O O . ASP B 1 68 ? -6.934 3.117 -3.057 1 98.44 68 ASP B O 1
ATOM 1753 N N . ARG B 1 69 ? -5.758 4.922 -2.66 1 97.75 69 ARG B N 1
ATOM 1754 C CA . ARG B 1 69 ? -6.664 5.508 -1.678 1 97.75 69 ARG B CA 1
ATOM 1755 C C . ARG B 1 69 ? -7.066 6.922 -2.078 1 97.75 69 ARG B C 1
ATOM 1757 O O . ARG B 1 69 ? -6.219 7.82 -2.139 1 97.75 69 ARG B O 1
ATOM 1764 N N . ARG B 1 70 ? -8.32 7.184 -2.344 1 97 70 ARG B N 1
ATOM 1765 C CA . ARG B 1 70 ? -8.719 8.516 -2.781 1 97 70 ARG B CA 1
ATOM 1766 C C . ARG B 1 70 ? -9.922 9.016 -1.991 1 97 70 ARG B C 1
ATOM 1768 O O . ARG B 1 70 ? -10.758 8.219 -1.547 1 97 70 ARG B O 1
ATOM 1775 N N . VAL B 1 71 ? -10.07 10.312 -1.924 1 95.38 71 VAL B N 1
ATOM 1776 C CA . VAL B 1 71 ? -11.234 10.953 -1.315 1 95.38 71 VAL B CA 1
ATOM 1777 C C . VAL B 1 71 ? -12.445 10.82 -2.242 1 95.38 71 VAL B C 1
ATOM 1779 O O . VAL B 1 71 ? -12.367 11.164 -3.424 1 95.38 71 VAL B O 1
ATOM 1782 N N . LEU B 1 72 ? -13.43 10.25 -1.714 1 93.19 72 LEU B N 1
ATOM 1783 C CA . LEU B 1 72 ? -14.641 10.055 -2.504 1 93.19 72 LEU B CA 1
ATOM 1784 C C . LEU B 1 72 ? -15.617 11.203 -2.295 1 93.19 72 LEU B C 1
ATOM 1786 O O . LEU B 1 72 ? -16.312 11.609 -3.227 1 93.19 72 LEU B O 1
ATOM 1790 N N . SER B 1 73 ? -15.617 11.633 -1.023 1 91.12 73 SER B N 1
ATOM 1791 C CA . SER B 1 73 ? -16.531 12.734 -0.715 1 91.12 73 SER B CA 1
ATOM 1792 C C . SER B 1 73 ? -15.93 13.672 0.327 1 91.12 73 SER B C 1
ATOM 1794 O O . SER B 1 73 ? -15.125 13.242 1.164 1 91.12 73 SER B O 1
ATOM 1796 N N . LEU B 1 74 ? -16.297 14.914 0.131 1 88.06 74 LEU B N 1
ATOM 1797 C CA . LEU B 1 74 ? -15.773 15.938 1.03 1 88.06 74 LEU B CA 1
ATOM 1798 C C . LEU B 1 74 ? -16.891 16.594 1.828 1 88.06 74 LEU B C 1
ATOM 1800 O O . LEU B 1 74 ? -18.016 16.719 1.335 1 88.06 74 LEU B O 1
ATOM 1804 N N . SER B 1 75 ? -16.562 16.859 3.057 1 85.5 75 SER B N 1
ATOM 1805 C CA . SER B 1 75 ? -17.469 17.703 3.836 1 85.5 75 SER B CA 1
ATOM 1806 C C . SER B 1 75 ? -17.438 19.156 3.361 1 85.5 75 SER B C 1
ATOM 1808 O O . SER B 1 75 ? -16.672 19.484 2.451 1 85.5 75 SER B O 1
ATOM 1810 N N . SER B 1 76 ? -18.312 19.906 4.031 1 80.38 76 SER B N 1
ATOM 1811 C CA . SER B 1 76 ? -18.422 21.328 3.674 1 80.38 76 SER B CA 1
ATOM 1812 C C . SER B 1 76 ? -17.141 22.078 4.016 1 80.38 76 SER B C 1
ATOM 1814 O O . SER B 1 76 ? -16.859 23.125 3.424 1 80.38 76 SER B O 1
ATOM 1816 N N . ILE B 1 77 ? -16.359 21.609 4.945 1 72.88 77 ILE B N 1
ATOM 1817 C CA . ILE B 1 77 ? -15.156 22.312 5.355 1 72.88 77 ILE B CA 1
ATOM 1818 C C . ILE B 1 77 ? -13.93 21.656 4.73 1 72.88 77 ILE B C 1
ATOM 1820 O O . ILE B 1 77 ? -12.797 21.906 5.16 1 72.88 77 ILE B O 1
ATOM 1824 N N . GLY B 1 78 ? -14.125 20.734 3.832 1 75.88 78 GLY B N 1
ATOM 1825 C CA . GLY B 1 78 ? -13.031 20.188 3.057 1 75.88 78 GLY B CA 1
ATOM 1826 C C . GLY B 1 78 ? -12.445 18.922 3.672 1 75.88 78 GLY B C 1
ATOM 1827 O O . GLY B 1 78 ? -11.461 18.391 3.172 1 75.88 78 GLY B O 1
ATOM 1828 N N . LYS B 1 79 ? -13.016 18.453 4.676 1 81.69 79 LYS B N 1
ATOM 1829 C CA . LYS B 1 79 ? -12.602 17.203 5.289 1 81.69 79 LYS B CA 1
ATOM 1830 C C . LYS B 1 79 ? -13.195 16 4.547 1 81.69 79 LYS B C 1
ATOM 1832 O O . LYS B 1 79 ? -14.367 16.031 4.16 1 81.69 79 LYS B O 1
ATOM 1837 N N . ALA B 1 80 ? -12.391 15 4.406 1 88.69 80 ALA B N 1
ATOM 1838 C CA . ALA B 1 80 ? -12.906 13.812 3.732 1 88.69 80 ALA B CA 1
ATOM 1839 C C . ALA B 1 80 ? -13.945 13.094 4.598 1 88.69 80 ALA B C 1
ATOM 1841 O O . ALA B 1 80 ? -13.664 12.75 5.75 1 88.69 80 ALA B O 1
ATOM 1842 N N . ASN B 1 81 ? -15.062 12.805 4.016 1 89 81 ASN B N 1
ATOM 1843 C CA . ASN B 1 81 ? -16.094 12.008 4.664 1 89 81 ASN B CA 1
ATOM 1844 C C . ASN B 1 81 ? -15.938 10.516 4.359 1 89 81 ASN B C 1
ATOM 1846 O O . ASN B 1 81 ? -16.219 9.672 5.207 1 89 81 ASN B O 1
ATOM 1850 N N . GLU B 1 82 ? -15.516 10.336 3.113 1 93.5 82 GLU B N 1
ATOM 1851 C CA . GLU B 1 82 ? -15.383 8.961 2.635 1 93.5 82 GLU B CA 1
ATOM 1852 C C . GLU B 1 82 ? -14.117 8.789 1.791 1 93.5 82 GLU B C 1
ATOM 1854 O O . GLU B 1 82 ? -13.734 9.703 1.053 1 93.5 82 GLU B O 1
ATOM 1859 N N . PHE B 1 83 ? -13.594 7.586 1.971 1 95.38 83 PHE B N 1
ATOM 1860 C CA . PHE B 1 83 ? -12.477 7.188 1.123 1 95.38 83 PHE B CA 1
ATOM 1861 C C . PHE B 1 83 ? -12.844 5.969 0.285 1 95.38 83 PHE B C 1
ATOM 1863 O O . PHE B 1 83 ? -13.719 5.191 0.663 1 95.38 83 PHE B O 1
ATOM 1870 N N . GLU B 1 84 ? -12.195 5.906 -0.841 1 97.94 84 GLU B N 1
ATOM 1871 C CA . GLU B 1 84 ? -12.219 4.711 -1.676 1 97.94 84 GLU B CA 1
ATOM 1872 C C . GLU B 1 84 ? -10.844 4.059 -1.756 1 97.94 84 GLU B C 1
ATOM 1874 O O . GLU B 1 84 ? -9.836 4.746 -1.955 1 97.94 84 GLU B O 1
ATOM 1879 N N . LEU B 1 85 ? -10.82 2.74 -1.439 1 98 85 LEU B N 1
ATOM 1880 C CA . LEU B 1 85 ? -9.648 1.914 -1.702 1 98 85 LEU B CA 1
ATOM 1881 C C . LEU B 1 85 ? -9.82 1.123 -2.994 1 98 85 LEU B C 1
ATOM 1883 O O . LEU B 1 85 ? -10.875 0.53 -3.23 1 98 85 LEU B O 1
ATOM 1887 N N . ASN B 1 86 ? -8.812 1.166 -3.881 1 98.81 86 ASN B N 1
ATOM 1888 C CA . ASN B 1 86 ? -8.805 0.398 -5.121 1 98.81 86 ASN B CA 1
ATOM 1889 C C . ASN B 1 86 ? -7.523 -0.416 -5.27 1 98.81 86 ASN B C 1
ATOM 1891 O O . ASN B 1 86 ? -6.438 0.15 -5.398 1 98.81 86 ASN B O 1
ATOM 1895 N N . TYR B 1 87 ? -7.68 -1.685 -5.18 1 98.81 87 TYR B N 1
ATOM 1896 C CA . TYR B 1 87 ? -6.57 -2.604 -5.398 1 98.81 87 TYR B CA 1
ATOM 1897 C C . TYR B 1 87 ? -6.648 -3.234 -6.781 1 98.81 87 TYR B C 1
ATOM 1899 O O . TYR B 1 87 ? -7.691 -3.77 -7.168 1 98.81 87 TYR B O 1
ATOM 1907 N N . LYS B 1 88 ? -5.539 -3.205 -7.547 1 98.88 88 LYS B N 1
ATOM 1908 C CA . LYS B 1 88 ? -5.473 -3.832 -8.867 1 98.88 88 LYS B CA 1
ATOM 1909 C C . LYS B 1 88 ? -4.195 -4.652 -9.016 1 98.88 88 LYS B C 1
ATOM 1911 O O . LYS B 1 88 ? -3.107 -4.191 -8.656 1 98.88 88 LYS B O 1
ATOM 1916 N N . LEU B 1 89 ? -4.32 -5.852 -9.492 1 98.75 89 LEU B N 1
ATOM 1917 C CA . LEU B 1 89 ? -3.193 -6.746 -9.727 1 98.75 89 LEU B CA 1
ATOM 1918 C C . LEU B 1 89 ? -3.262 -7.348 -11.125 1 98.75 89 LEU B C 1
ATOM 1920 O O . LEU B 1 89 ? -4.305 -7.867 -11.531 1 98.75 89 LEU B O 1
ATOM 1924 N N . GLU B 1 90 ? -2.232 -7.211 -11.867 1 98.25 90 GLU B N 1
ATOM 1925 C CA . GLU B 1 90 ? -2.051 -7.895 -13.141 1 98.25 90 GLU B CA 1
ATOM 1926 C C . GLU B 1 90 ? -1.097 -9.078 -13.008 1 98.25 90 GLU B C 1
ATOM 1928 O O . GLU B 1 90 ? -0.022 -8.953 -12.414 1 98.25 90 GLU B O 1
ATOM 1933 N N . TYR B 1 91 ? -1.541 -10.211 -13.531 1 97.25 91 TYR B N 1
ATOM 1934 C CA . TYR B 1 91 ? -0.765 -11.422 -13.312 1 97.25 91 TYR B CA 1
ATOM 1935 C C . TYR B 1 91 ? -1.013 -12.438 -14.422 1 97.25 91 TYR B C 1
ATOM 1937 O O . TYR B 1 91 ? -1.827 -12.203 -15.312 1 97.25 91 TYR B O 1
ATOM 1945 N N . GLU B 1 92 ? -0.232 -13.508 -14.422 1 96.56 92 GLU B N 1
ATOM 1946 C CA . GLU B 1 92 ? -0.394 -14.656 -15.305 1 96.56 92 GLU B CA 1
ATOM 1947 C C . GLU B 1 92 ? -0.184 -15.969 -14.547 1 96.56 92 GLU B C 1
ATOM 1949 O O . GLU B 1 92 ? 0.474 -15.992 -13.508 1 96.56 92 GLU B O 1
ATOM 1954 N N . LEU B 1 93 ? -0.799 -17 -15.008 1 96.44 93 LEU B N 1
ATOM 1955 C CA . LEU B 1 93 ? -0.59 -18.344 -14.492 1 96.44 93 LEU B CA 1
ATOM 1956 C C . LEU B 1 93 ? 0.237 -19.172 -15.469 1 96.44 93 LEU B C 1
ATOM 1958 O O . LEU B 1 93 ? -0.041 -19.188 -16.672 1 96.44 93 LEU B O 1
ATOM 1962 N N . LEU B 1 94 ? 1.272 -19.797 -14.969 1 94.62 94 LEU B N 1
ATOM 1963 C CA . LEU B 1 94 ? 2.139 -20.641 -15.773 1 94.62 94 LEU B CA 1
ATOM 1964 C C . LEU B 1 94 ? 2.279 -22.031 -15.148 1 94.62 94 LEU B C 1
ATOM 1966 O O . LEU B 1 94 ? 2.023 -22.203 -13.961 1 94.62 94 LEU B O 1
ATOM 1970 N N . ASP B 1 95 ? 2.643 -22.984 -16.016 1 92.31 95 ASP B N 1
ATOM 1971 C CA . ASP B 1 95 ? 3.133 -24.234 -15.445 1 92.31 95 ASP B CA 1
ATOM 1972 C C . ASP B 1 95 ? 4.641 -24.188 -15.211 1 92.31 95 ASP B C 1
ATOM 1974 O O . ASP B 1 95 ? 5.262 -23.125 -15.383 1 92.31 95 ASP B O 1
ATOM 1978 N N . ASN B 1 96 ? 5.281 -25.281 -14.672 1 90.38 96 ASN B N 1
ATOM 1979 C CA . ASN B 1 96 ? 6.688 -25.266 -14.281 1 90.38 96 ASN B CA 1
ATOM 1980 C C . ASN B 1 96 ? 7.605 -25.297 -15.492 1 90.38 96 ASN B C 1
ATOM 1982 O O . ASN B 1 96 ? 8.828 -25.172 -15.359 1 90.38 96 ASN B O 1
ATOM 1986 N N . GLN B 1 97 ? 7.051 -25.422 -16.719 1 91.19 97 GLN B N 1
ATOM 1987 C CA . GLN B 1 97 ? 7.832 -25.391 -17.953 1 91.19 97 GLN B CA 1
ATOM 1988 C C . GLN B 1 97 ? 7.73 -24.031 -18.641 1 91.19 97 GLN B C 1
ATOM 1990 O O . GLN B 1 97 ? 8.312 -23.828 -19.703 1 91.19 97 GLN B O 1
ATOM 1995 N N . GLY B 1 98 ? 6.961 -23.172 -18.062 1 89.44 98 GLY B N 1
ATOM 1996 C CA . GLY B 1 98 ? 6.832 -21.828 -18.609 1 89.44 98 GLY B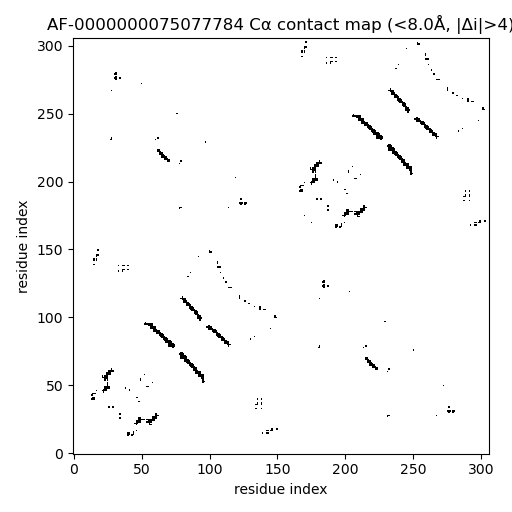 CA 1
ATOM 1997 C C . GLY B 1 98 ? 5.66 -21.672 -19.562 1 89.44 98 GLY B C 1
ATOM 1998 O O . GLY B 1 98 ? 5.465 -20.609 -20.156 1 89.44 98 GLY B O 1
ATOM 1999 N N . ALA B 1 99 ? 4.922 -22.766 -19.734 1 91.62 99 ALA B N 1
ATOM 2000 C CA . ALA B 1 99 ? 3.727 -22.672 -20.562 1 91.62 99 ALA B CA 1
ATOM 2001 C C . ALA B 1 99 ? 2.656 -21.812 -19.891 1 91.62 99 ALA B C 1
ATOM 2003 O O . ALA B 1 99 ? 2.398 -21.969 -18.703 1 91.62 99 ALA B O 1
ATOM 2004 N N . VAL B 1 100 ? 1.945 -20.984 -20.688 1 93.12 100 VAL B N 1
ATOM 2005 C CA . VAL B 1 100 ? 0.947 -20.062 -20.156 1 93.12 100 VAL B CA 1
ATOM 2006 C C . VAL B 1 100 ? -0.394 -20.781 -20.016 1 93.12 100 VAL B C 1
ATOM 2008 O O . VAL B 1 100 ? -0.908 -21.344 -20.984 1 93.12 100 VAL B O 1
ATOM 2011 N N . LEU B 1 101 ? -0.834 -20.812 -18.797 1 94.38 101 LEU B N 1
ATOM 2012 C CA . LEU B 1 101 ? -2.15 -21.375 -18.516 1 94.38 101 LEU B CA 1
ATOM 2013 C C . LEU B 1 101 ? -3.234 -20.312 -18.625 1 94.38 101 LEU B C 1
ATOM 2015 O O . LEU B 1 101 ? -4.348 -20.594 -19.078 1 94.38 101 LEU B O 1
ATOM 2019 N N . ALA B 1 102 ? -2.941 -19.094 -18.219 1 95.69 102 ALA B N 1
ATOM 2020 C CA . ALA B 1 102 ? -3.799 -17.922 -18.328 1 95.69 102 ALA B CA 1
ATOM 2021 C C . ALA B 1 102 ? -2.969 -16.641 -18.438 1 95.69 102 ALA B C 1
ATOM 2023 O O . ALA B 1 102 ? -2.146 -16.359 -17.562 1 95.69 102 ALA B O 1
ATOM 2024 N N . ARG B 1 103 ? -3.117 -15.883 -19.547 1 94.12 103 ARG B N 1
ATOM 2025 C CA . ARG B 1 103 ? -2.344 -14.664 -19.766 1 94.12 103 ARG B CA 1
ATOM 2026 C C . ARG B 1 103 ? -3.193 -13.422 -19.516 1 94.12 103 ARG B C 1
ATOM 2028 O O . ARG B 1 103 ? -4.422 -13.484 -19.562 1 94.12 103 ARG B O 1
ATOM 2035 N N . ASN B 1 104 ? -2.582 -12.281 -19.188 1 95.19 104 ASN B N 1
ATOM 2036 C CA . ASN B 1 104 ? -3.195 -10.961 -19.094 1 95.19 104 ASN B CA 1
AT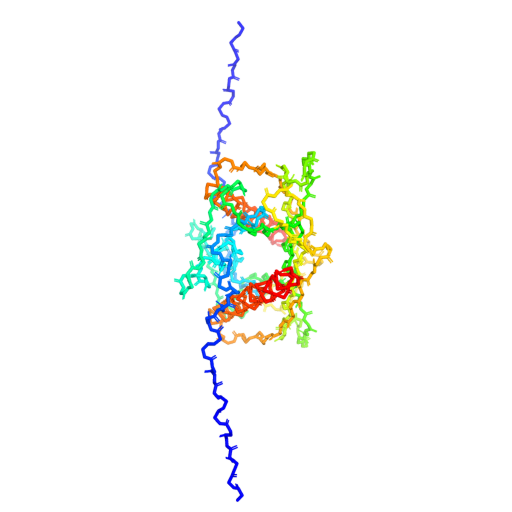OM 2037 C C . ASN B 1 104 ? -4.387 -10.969 -18.141 1 95.19 104 ASN B C 1
ATOM 2039 O O . ASN B 1 104 ? -5.453 -10.445 -18.469 1 95.19 104 ASN B O 1
ATOM 2043 N N . GLN B 1 105 ? -4.223 -11.703 -17.047 1 97.44 105 GLN B N 1
ATOM 2044 C CA . GLN B 1 105 ? -5.27 -11.719 -16.031 1 97.44 105 GLN B CA 1
ATOM 2045 C C . GLN B 1 105 ? -5.176 -10.492 -15.125 1 97.44 105 GLN B C 1
ATOM 2047 O O . GLN B 1 105 ? -4.09 -9.953 -14.914 1 97.44 105 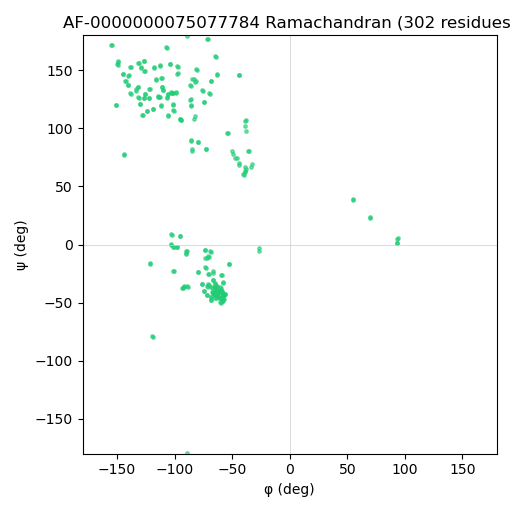GLN B O 1
ATOM 2052 N N . SER B 1 106 ? -6.363 -10.039 -14.57 1 98.31 106 SER B N 1
ATOM 2053 C CA . SER B 1 106 ? -6.375 -8.938 -13.609 1 98.31 106 SER B CA 1
ATOM 2054 C C . SER B 1 106 ? -7.422 -9.164 -12.523 1 98.31 106 SER B C 1
ATOM 2056 O O . SER B 1 106 ? -8.461 -9.781 -12.773 1 98.31 106 SER B O 1
ATOM 2058 N N . VAL B 1 107 ? -7.09 -8.828 -11.352 1 98.38 107 VAL B N 1
ATOM 2059 C CA . VAL B 1 107 ? -8.039 -8.695 -10.242 1 98.38 107 VAL B CA 1
ATOM 2060 C C . VAL B 1 107 ? -8.141 -7.23 -9.828 1 98.38 107 VAL B C 1
ATOM 2062 O O . VAL B 1 107 ? -7.121 -6.562 -9.641 1 98.38 107 VAL B O 1
ATOM 2065 N N . GLU B 1 108 ? -9.336 -6.715 -9.789 1 98.69 108 GLU B N 1
ATOM 2066 C CA . GLU B 1 108 ? -9.586 -5.371 -9.273 1 98.69 108 GLU B CA 1
ATOM 2067 C C . GLU B 1 108 ? -10.656 -5.383 -8.188 1 98.69 108 GLU B C 1
ATOM 2069 O O . GLU B 1 108 ? -11.742 -5.93 -8.383 1 98.69 108 GLU B O 1
ATOM 2074 N N . ILE B 1 109 ? -10.375 -4.852 -7.047 1 98.75 109 ILE B N 1
ATOM 2075 C CA . ILE B 1 109 ? -11.273 -4.801 -5.902 1 98.75 109 ILE B CA 1
ATOM 2076 C C . ILE B 1 109 ? -11.422 -3.355 -5.422 1 98.75 109 ILE B C 1
ATOM 2078 O O . ILE B 1 109 ? -10.422 -2.676 -5.172 1 98.75 109 ILE B O 1
ATOM 2082 N N . ILE B 1 110 ? -12.609 -2.895 -5.254 1 98.62 110 ILE B N 1
ATOM 2083 C CA . ILE B 1 110 ? -12.906 -1.536 -4.809 1 98.62 110 ILE B CA 1
ATOM 2084 C C . ILE B 1 110 ? -13.75 -1.581 -3.539 1 98.62 110 ILE B C 1
ATOM 2086 O O . ILE B 1 110 ? -14.75 -2.305 -3.477 1 98.62 110 ILE B O 1
ATOM 2090 N N . ARG B 1 111 ? -13.32 -0.916 -2.514 1 98.06 111 ARG B N 1
ATOM 2091 C CA . ARG B 1 111 ? -14.062 -0.766 -1.264 1 98.06 111 ARG B CA 1
ATOM 2092 C C . ARG B 1 111 ? -14.141 0.698 -0.848 1 98.06 111 ARG B C 1
ATOM 2094 O O . ARG B 1 111 ? -13.25 1.489 -1.161 1 98.06 111 ARG B O 1
ATOM 2101 N N . GLU B 1 112 ? -15.148 0.969 -0.163 1 96.5 112 GLU B N 1
ATOM 2102 C CA . GLU B 1 112 ? -15.32 2.309 0.393 1 96.5 112 GLU B CA 1
ATOM 2103 C C . GLU B 1 112 ? -15.555 2.254 1.9 1 96.5 112 GLU B C 1
ATOM 2105 O O . GLU B 1 112 ? -16.094 1.271 2.416 1 96.5 112 GLU B O 1
ATOM 2110 N N . TYR B 1 113 ? -15.117 3.277 2.586 1 93.69 113 TYR B N 1
ATOM 2111 C CA . TYR B 1 113 ? -15.344 3.35 4.023 1 93.69 113 TYR B CA 1
ATOM 2112 C C . TYR B 1 113 ? -15.469 4.797 4.484 1 93.69 113 TYR B C 1
ATOM 2114 O O . TYR B 1 113 ? -14.977 5.711 3.82 1 93.69 113 TYR B O 1
ATOM 2122 N N . TYR B 1 114 ? -16.109 4.926 5.613 1 89.31 114 TYR B N 1
ATOM 2123 C CA . TYR B 1 114 ? -16.344 6.258 6.164 1 89.31 114 TYR B CA 1
ATOM 2124 C C . TYR B 1 114 ? -15.156 6.711 7.012 1 89.31 114 TYR B C 1
ATOM 2126 O O . TYR B 1 114 ? -14.539 5.902 7.707 1 89.31 114 TYR B O 1
ATOM 2134 N N . ASN B 1 115 ? -14.883 7.93 6.762 1 85.69 115 ASN B N 1
ATOM 2135 C CA . ASN B 1 115 ? -13.875 8.578 7.598 1 85.69 115 ASN B CA 1
ATOM 2136 C C . ASN B 1 115 ? -14.492 9.148 8.875 1 85.69 115 ASN B C 1
ATOM 2138 O O . ASN B 1 115 ? -14.906 10.305 8.898 1 85.69 115 ASN B O 1
ATOM 2142 N N . ASP B 1 116 ? -14.547 8.328 9.953 1 74.44 116 ASP B N 1
ATOM 2143 C CA . ASP B 1 116 ? -15.133 8.797 11.203 1 74.44 116 ASP B CA 1
ATOM 2144 C C . ASP B 1 116 ? -14.117 9.594 12.023 1 74.44 116 ASP B C 1
ATOM 2146 O O . ASP B 1 116 ? -13.094 9.047 12.453 1 74.44 116 ASP B O 1
ATOM 2150 N N . GLN B 1 117 ? -14.211 10.789 12.141 1 65.12 117 GLN B N 1
ATOM 2151 C CA . GLN B 1 117 ? -13.258 11.695 12.766 1 65.12 117 GLN B CA 1
ATOM 2152 C C . GLN B 1 117 ? -13.219 11.5 14.281 1 65.12 117 GLN B C 1
ATOM 2154 O O . GLN B 1 117 ? -12.227 11.852 14.93 1 65.12 117 GLN B O 1
ATOM 2159 N N . GLU B 1 118 ? -14.281 11.023 14.781 1 66.56 118 GLU B N 1
ATOM 2160 C CA . GLU B 1 118 ? -14.328 10.938 16.234 1 66.56 118 GLU B CA 1
ATOM 2161 C C . GLU B 1 118 ? -13.406 9.836 16.766 1 66.56 118 GLU B C 1
ATOM 2163 O O . GLU B 1 118 ? -13.039 9.836 17.938 1 66.56 118 GLU B O 1
ATOM 2168 N N . ALA B 1 119 ? -12.938 9.047 15.93 1 68.25 119 ALA B N 1
ATOM 2169 C CA . ALA B 1 119 ? -12.117 7.941 16.406 1 68.25 119 ALA B CA 1
ATOM 2170 C C . ALA B 1 119 ? -10.977 7.641 15.438 1 68.25 119 ALA B C 1
ATOM 2172 O O . ALA B 1 119 ? -10.961 6.582 14.797 1 68.25 119 ALA B O 1
ATOM 2173 N N . VAL B 1 120 ? -9.961 8.477 15.508 1 69.88 120 VAL B N 1
ATOM 2174 C CA . VAL B 1 120 ? -8.891 8.469 14.516 1 69.88 120 VAL B CA 1
ATOM 2175 C C . VAL B 1 120 ? -8.141 7.145 14.578 1 69.88 120 VAL B C 1
ATOM 2177 O O . VAL B 1 120 ? -7.895 6.512 13.547 1 69.88 120 VAL B O 1
ATOM 2180 N N . ILE B 1 121 ? -7.785 6.672 15.781 1 68.12 121 ILE B N 1
ATOM 2181 C CA . ILE B 1 121 ? -7.055 5.422 15.945 1 68.12 121 ILE B CA 1
ATOM 2182 C C . ILE B 1 121 ? -7.898 4.258 15.43 1 68.12 121 ILE B C 1
ATOM 2184 O O . ILE B 1 121 ? -7.395 3.381 14.727 1 68.12 121 ILE B O 1
ATOM 2188 N N . ALA B 1 122 ? -9.102 4.359 15.711 1 74.25 122 ALA B N 1
ATOM 2189 C CA . ALA B 1 122 ? -10.031 3.312 15.297 1 74.25 122 ALA B CA 1
ATOM 2190 C C . ALA B 1 122 ? -10.164 3.273 13.773 1 74.25 122 ALA B C 1
ATOM 2192 O O . ALA B 1 122 ? -10.273 2.197 13.18 1 74.25 122 ALA B O 1
ATOM 2193 N N . GLN B 1 123 ? -10.008 4.395 13.172 1 79.56 123 GLN B N 1
ATOM 2194 C CA . GLN B 1 123 ? -10.156 4.48 11.727 1 79.56 123 GLN B CA 1
ATOM 2195 C C . GLN B 1 123 ? -8.984 3.824 11.008 1 79.56 123 GLN B C 1
ATOM 2197 O O . GLN B 1 123 ? -9.164 3.133 10.008 1 79.56 123 GLN B O 1
ATOM 2202 N N . ALA B 1 124 ? -7.789 4.105 11.508 1 76.5 124 ALA B N 1
ATOM 2203 C CA . ALA B 1 124 ? -6.609 3.484 10.906 1 76.5 124 ALA B CA 1
ATOM 2204 C C . ALA B 1 124 ? -6.684 1.964 11.008 1 76.5 124 ALA B C 1
ATOM 2206 O O . ALA B 1 124 ? -6.32 1.257 10.062 1 76.5 124 ALA B O 1
ATOM 2207 N N . ASN B 1 125 ? -7.211 1.525 12.086 1 84.19 125 ASN B N 1
ATOM 2208 C CA . ASN B 1 125 ? -7.391 0.089 12.273 1 84.19 125 ASN B CA 1
ATOM 2209 C C . ASN B 1 125 ? -8.43 -0.472 11.305 1 84.19 125 ASN B C 1
ATOM 2211 O O . ASN B 1 125 ? -8.234 -1.542 10.727 1 84.19 125 ASN B O 1
ATOM 2215 N N . GLU B 1 126 ? -9.43 0.341 11.109 1 89.56 126 GLU B N 1
ATOM 2216 C CA . GLU B 1 126 ? -10.492 -0.088 10.195 1 89.56 126 GLU B CA 1
ATOM 2217 C C . GLU B 1 126 ? -9.977 -0.178 8.766 1 89.56 126 GLU B C 1
ATOM 2219 O O . GLU B 1 126 ? -10.25 -1.154 8.062 1 89.56 126 GLU B O 1
ATOM 2224 N N . GLU B 1 127 ? -9.203 0.741 8.375 1 93.56 127 GLU B N 1
ATOM 2225 C CA . GLU B 1 127 ? -8.656 0.729 7.02 1 93.56 127 GLU B CA 1
ATOM 2226 C C . GLU B 1 127 ? -7.762 -0.488 6.801 1 93.56 127 GLU B C 1
ATOM 2228 O O . GLU B 1 127 ? -7.844 -1.144 5.758 1 93.56 127 GLU B O 1
ATOM 2233 N N . GLN B 1 128 ? -7.004 -0.775 7.805 1 93.88 128 GLN B N 1
ATOM 2234 C CA . GLN B 1 128 ? -6.117 -1.929 7.691 1 93.88 128 GLN B CA 1
ATOM 2235 C C . GLN B 1 128 ? -6.914 -3.225 7.578 1 93.88 128 GLN B C 1
ATOM 2237 O O . GLN B 1 128 ? -6.523 -4.137 6.844 1 93.88 128 GLN B O 1
ATOM 2242 N N . ILE B 1 129 ? -8.016 -3.314 8.273 1 95.62 129 ILE B N 1
ATOM 2243 C CA . ILE B 1 129 ? -8.891 -4.484 8.195 1 95.62 129 ILE B CA 1
ATOM 2244 C C . ILE B 1 129 ? -9.445 -4.625 6.785 1 95.62 129 ILE B C 1
ATOM 2246 O O . ILE B 1 129 ? -9.469 -5.723 6.223 1 95.62 129 ILE B O 1
ATOM 2250 N N . ILE B 1 130 ? -9.852 -3.525 6.223 1 97.19 130 ILE B N 1
ATOM 2251 C CA . ILE B 1 130 ? -10.422 -3.527 4.883 1 97.19 130 ILE B CA 1
ATOM 2252 C C . ILE B 1 130 ? -9.367 -3.949 3.867 1 97.19 130 ILE B C 1
ATOM 2254 O O . ILE B 1 130 ? -9.625 -4.781 2.998 1 97.19 130 ILE B O 1
ATOM 2258 N N . ILE B 1 131 ? -8.156 -3.434 4.027 1 97.5 131 ILE B N 1
ATOM 2259 C CA . ILE B 1 131 ? -7.066 -3.773 3.119 1 97.5 131 ILE B CA 1
ATOM 2260 C C . ILE B 1 131 ? -6.762 -5.266 3.213 1 97.5 131 ILE B C 1
ATOM 2262 O O . ILE B 1 131 ? -6.602 -5.941 2.193 1 97.5 131 ILE B O 1
ATOM 2266 N N . ASN B 1 132 ? -6.727 -5.742 4.395 1 97.12 132 ASN B N 1
ATOM 2267 C CA . ASN B 1 132 ? -6.508 -7.172 4.586 1 97.12 132 ASN B CA 1
ATOM 2268 C C . ASN B 1 132 ? -7.586 -8 3.895 1 97.12 132 ASN B C 1
ATOM 2270 O O . ASN B 1 132 ? -7.285 -9.031 3.279 1 97.12 132 ASN B O 1
ATOM 2274 N N . GLU B 1 133 ? -8.805 -7.582 3.984 1 97.62 133 GLU B N 1
ATOM 2275 C CA . GLU B 1 133 ? -9.906 -8.281 3.326 1 97.62 133 GLU B CA 1
ATOM 2276 C C . GLU B 1 133 ? -9.758 -8.242 1.809 1 97.62 133 GLU B C 1
ATOM 2278 O O . GLU B 1 133 ? -10.117 -9.195 1.119 1 97.62 133 GLU B O 1
ATOM 2283 N N . MET B 1 134 ? -9.281 -7.137 1.307 1 98.38 134 MET B N 1
ATOM 2284 C CA . MET B 1 134 ? -9.078 -7.004 -0.133 1 98.38 134 MET B CA 1
ATOM 2285 C C . MET B 1 134 ? -8.008 -7.977 -0.622 1 98.38 134 MET B C 1
ATOM 2287 O O . MET B 1 134 ? -8.195 -8.648 -1.639 1 98.38 134 MET B O 1
ATOM 2291 N N . TYR B 1 135 ? -6.922 -8.094 0.15 1 97.94 135 TYR B N 1
ATOM 2292 C CA . TYR B 1 135 ? -5.871 -9.047 -0.207 1 97.94 135 TYR B CA 1
ATOM 2293 C C . TYR B 1 135 ? -6.395 -10.477 -0.162 1 97.94 135 TYR B C 1
ATOM 2295 O O . TYR B 1 135 ? -6.082 -11.289 -1.037 1 97.94 135 TYR B O 1
ATOM 2303 N N . LYS B 1 136 ? -7.168 -10.797 0.831 1 96.81 136 LYS B N 1
ATOM 2304 C CA . LYS B 1 136 ? -7.754 -12.133 0.947 1 96.81 136 LYS B CA 1
ATOM 2305 C C . LYS B 1 136 ? -8.625 -12.453 -0.262 1 96.81 136 LYS B C 1
ATOM 2307 O O . LYS B 1 136 ? -8.547 -13.555 -0.814 1 96.81 136 LYS B O 1
ATOM 2312 N N . GLN B 1 137 ? -9.438 -11.508 -0.61 1 97.44 137 GLN B N 1
ATOM 2313 C CA . GLN B 1 137 ? -10.312 -11.695 -1.765 1 97.44 137 GLN B CA 1
ATOM 2314 C C . GLN B 1 137 ? -9.5 -11.867 -3.047 1 97.44 137 GLN B C 1
ATOM 2316 O O . GLN B 1 137 ? -9.844 -12.68 -3.902 1 97.44 137 GLN B O 1
ATOM 2321 N N . ALA B 1 138 ? -8.469 -11.086 -3.186 1 98.38 138 ALA B N 1
ATOM 2322 C CA . ALA B 1 138 ? -7.617 -11.195 -4.363 1 98.38 138 ALA B CA 1
ATOM 2323 C C . ALA B 1 138 ? -7 -12.586 -4.465 1 98.38 138 ALA B C 1
ATOM 2325 O O . ALA B 1 138 ? -7.055 -13.227 -5.52 1 98.38 138 ALA B O 1
ATOM 2326 N N . VAL B 1 139 ? -6.414 -13.047 -3.395 1 97.31 139 VAL B N 1
ATOM 2327 C CA . VAL B 1 139 ? -5.781 -14.359 -3.359 1 97.31 139 VAL B CA 1
ATOM 2328 C C . VAL B 1 139 ? -6.797 -15.43 -3.742 1 97.31 139 VAL B C 1
ATOM 2330 O O . VAL B 1 139 ? -6.504 -16.312 -4.555 1 97.31 139 VAL B O 1
ATOM 2333 N N . ARG B 1 140 ? -7.98 -15.336 -3.223 1 94.38 140 ARG B N 1
ATOM 2334 C CA . ARG B 1 140 ? -9.023 -1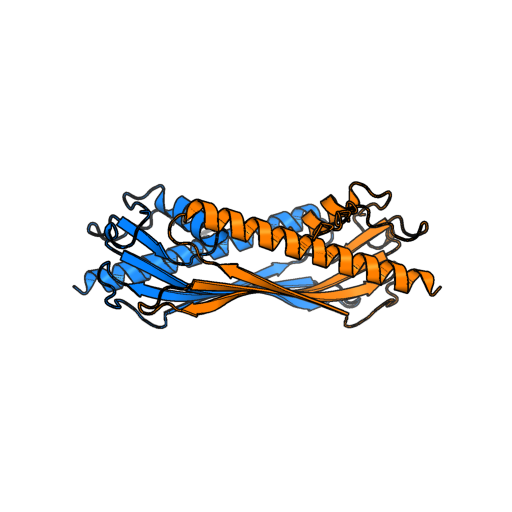6.312 -3.521 1 94.38 140 ARG B CA 1
ATOM 2335 C C . ARG B 1 140 ? -9.383 -16.297 -5.004 1 94.38 140 ARG B C 1
ATOM 2337 O O . ARG B 1 140 ? -9.555 -17.344 -5.621 1 94.38 140 ARG B O 1
ATOM 2344 N N . SER B 1 141 ? -9.508 -15.109 -5.523 1 96.19 141 SER B N 1
ATOM 2345 C CA . SER B 1 141 ? -9.844 -14.977 -6.938 1 96.19 141 SER B CA 1
ATOM 2346 C C . SER B 1 141 ? -8.797 -15.641 -7.82 1 96.19 141 SER B C 1
ATOM 2348 O O . SER B 1 141 ? -9.133 -16.312 -8.797 1 96.19 141 SER B O 1
ATOM 2350 N N . ILE B 1 142 ? -7.602 -15.477 -7.465 1 96.62 142 ILE B N 1
ATOM 2351 C CA . ILE B 1 142 ? -6.496 -16.031 -8.242 1 96.62 142 ILE B CA 1
ATOM 2352 C C . ILE B 1 142 ? -6.512 -17.547 -8.141 1 96.62 142 ILE B C 1
ATOM 2354 O O . ILE B 1 142 ? -6.391 -18.25 -9.156 1 96.62 142 ILE B O 1
ATOM 2358 N N . LEU B 1 143 ? -6.641 -18.094 -6.961 1 93.44 143 LEU B N 1
ATOM 2359 C CA . LEU B 1 143 ? -6.641 -19.531 -6.75 1 93.44 143 LEU B CA 1
ATOM 2360 C C . LEU B 1 143 ? -7.852 -20.188 -7.41 1 93.44 143 LEU B C 1
ATOM 2362 O O . LEU B 1 143 ? -7.766 -21.297 -7.918 1 93.44 143 LEU B O 1
ATOM 2366 N N . ASP B 1 144 ? -8.977 -19.453 -7.441 1 91.94 144 ASP B N 1
ATOM 2367 C CA . ASP B 1 144 ? -10.172 -19.969 -8.109 1 91.94 144 ASP B CA 1
ATOM 2368 C C . ASP B 1 144 ? -9.953 -20.078 -9.617 1 91.94 144 ASP B C 1
ATOM 2370 O O . ASP B 1 144 ? -10.367 -21.047 -10.242 1 91.94 144 ASP B O 1
ATOM 2374 N N . LEU B 1 145 ? -9.305 -19.047 -10.141 1 93.56 145 LEU B N 1
ATOM 2375 C CA . LEU B 1 145 ? -8.984 -19.109 -11.562 1 93.56 145 LEU B CA 1
ATOM 2376 C C . LEU B 1 145 ? -8.023 -20.266 -11.852 1 93.56 145 LEU B C 1
ATOM 2378 O O . LEU B 1 145 ? -8.188 -20.984 -12.836 1 93.56 145 LEU B O 1
ATOM 2382 N N . ALA B 1 146 ? -7 -20.422 -11.031 1 92.38 146 ALA B N 1
ATOM 2383 C CA . ALA B 1 146 ? -6.023 -21.5 -11.195 1 92.38 146 ALA B CA 1
ATOM 2384 C C . ALA B 1 146 ? -6.711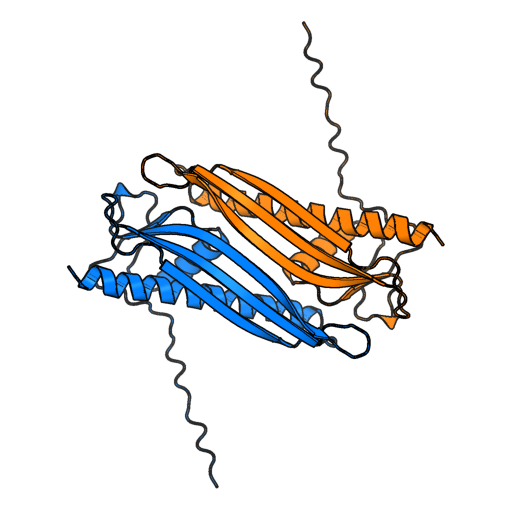 -22.859 -11.195 1 92.38 146 ALA B C 1
ATOM 2386 O O . ALA B 1 146 ? -6.375 -23.734 -12 1 92.38 146 ALA B O 1
ATOM 2387 N N . ARG B 1 147 ? -7.633 -23 -10.312 1 88.25 147 ARG B N 1
ATOM 2388 C CA . ARG B 1 147 ? -8.383 -24.25 -10.219 1 88.25 147 ARG B CA 1
ATOM 2389 C C . ARG B 1 147 ? -9.117 -24.547 -11.523 1 88.25 147 ARG B C 1
ATOM 2391 O O . ARG B 1 147 ? -9.133 -25.688 -11.992 1 88.25 147 ARG B O 1
ATOM 2398 N N . THR B 1 148 ? -9.664 -23.547 -12.148 1 87.44 148 THR B N 1
ATOM 2399 C CA . THR B 1 148 ? -10.445 -23.719 -13.367 1 87.44 148 THR B CA 1
ATOM 2400 C C . THR B 1 148 ? -9.539 -24.016 -14.562 1 87.44 148 THR B C 1
ATOM 2402 O O . THR B 1 148 ? -9.898 -24.797 -15.438 1 87.44 148 THR B O 1
ATOM 2405 N N . GLN B 1 149 ? -8.391 -23.312 -14.594 1 84.75 149 GLN B N 1
ATOM 2406 C CA . GLN B 1 149 ? -7.473 -23.469 -15.719 1 84.75 149 GLN B CA 1
ATOM 2407 C C . GLN B 1 149 ? -6.801 -24.844 -15.688 1 84.75 149 GLN B C 1
ATOM 2409 O O . GLN B 1 149 ? -6.488 -25.406 -16.734 1 84.75 149 GLN B O 1
ATOM 2414 N N . LEU B 1 150 ? -6.539 -25.344 -14.492 1 77.81 150 LEU B N 1
ATOM 2415 C CA . LEU B 1 150 ? -5.844 -26.625 -14.367 1 77.81 150 LEU B CA 1
ATOM 2416 C C . LEU B 1 150 ? -6.805 -27.797 -14.586 1 77.81 150 LEU B C 1
ATOM 2418 O O . LEU B 1 150 ? -6.371 -28.906 -14.898 1 77.81 150 LEU B O 1
ATOM 2422 N N . HIS B 1 151 ? -8.086 -27.672 -14.398 1 69.81 151 HIS B N 1
ATOM 2423 C CA . HIS B 1 151 ? -9.062 -28.703 -14.719 1 69.81 151 HIS B CA 1
ATOM 2424 C C . HIS B 1 151 ? -9.258 -28.828 -16.219 1 69.81 151 HIS B C 1
ATOM 2426 O O . HIS B 1 151 ? -9.805 -29.828 -16.703 1 69.81 151 HIS B O 1
ATOM 2432 N N . LYS B 1 152 ? -8.93 -27.906 -16.922 1 64.44 152 LYS B N 1
ATOM 2433 C CA . LYS B 1 152 ? -9.109 -27.969 -18.375 1 64.44 152 LYS B CA 1
ATOM 2434 C C . LYS B 1 152 ? -8.148 -28.969 -19 1 64.44 152 LYS B C 1
ATOM 2436 O O . LYS B 1 152 ? -8.406 -29.469 -20.094 1 64.44 152 LYS B O 1
ATOM 2441 N N . TYR B 1 153 ? -7.219 -29.453 -18.297 1 51.59 153 TYR B N 1
ATOM 2442 C CA . TYR B 1 153 ? -6.355 -30.516 -18.828 1 51.59 153 TYR B CA 1
ATOM 2443 C C . TYR B 1 153 ? -6.523 -31.797 -18.047 1 51.59 153 TYR B C 1
ATOM 2445 O O . TYR B 1 153 ? -6.785 -31.766 -16.844 1 51.59 153 TYR B O 1
#

Radius of gyration: 22.8 Å; Cα contacts (8 Å, |Δi|>4): 543; chains: 2; bounding box: 90×67×42 Å

Solvent-accessible surface area (backbone atoms only — not comparable to full-atom values): 16904 Å² total; per-residue (Å²): 136,83,79,75,73,73,74,74,72,73,65,78,76,58,68,64,78,54,50,91,83,54,42,28,31,15,75,39,71,57,53,44,69,57,48,52,45,46,52,59,50,33,66,80,32,86,42,38,80,46,87,40,55,84,71,19,62,34,29,44,38,43,48,38,39,36,43,37,36,33,61,69,37,65,44,97,86,67,45,56,43,25,36,34,42,39,39,39,38,33,31,32,35,26,35,52,84,68,49,78,68,40,73,87,38,73,49,77,50,77,49,72,50,74,49,55,68,89,38,59,71,60,41,31,52,48,51,52,53,53,51,52,50,50,49,50,52,48,49,49,53,51,49,54,49,50,36,56,55,57,62,73,102,136,84,78,76,72,74,74,72,72,74,64,78,75,58,68,64,78,54,50,90,82,53,43,28,33,16,74,39,73,55,52,45,71,57,47,53,43,45,52,59,48,33,65,80,32,86,41,39,81,45,85,39,55,84,72,20,61,33,27,45,37,41,47,38,39,36,45,37,37,32,61,70,37,66,43,97,85,67,45,57,43,26,37,32,42,40,39,39,38,33,31,32,35,26,36,53,83,68,50,77,67,41,73,86,39,74,49,76,50,77,47,73,50,73,50,54,66,90,39,58,72,59,42,30,52,48,51,51,52,52,50,51,51,50,49,50,51,48,49,49,53,51,49,54,49,51,37,56,55,57,63,73,102

Secondary structure (DSSP, 8-state):
------------TT-----TT--EEEEES--HHHHHHHHHHHTTSS-EE-SSGGG-SEEEEEEEEEEEEEEEEE-TTS-EEEEEEEEEEEEEEE-TTS-EEEEEEEEEEEEEEE--GGGHHHHHHHHHHHHHHHHHHHHHHHHHHHHHHHHT-/------------TT-----TT--EEEEES--HHHHHHHHHHHTTSS-EE-SSGGG-SEEEEEEEEEEEEEEEEE-TTS-EEEEEEEEEEEEEEE-TTS-EEEEEEEEEEEEEEE--GGGHHHHHHHHHHHHHHHHHHHHHHHHHHHHHHHHT-

Organism: Methylotuvimicrobium buryatense (NCBI:txid95641)

Nearest PDB structures (foldseek):
  2jxp-assembly1_A  TM=7.992E-01  e=2.032E-10  Nitrosomonas europaea ATCC 19718
  8h1r-assembly1_B  TM=7.159E-01  e=7.161E-11  Pseudomonas aeruginosa PAO1
  5ixm-assembly1_B  TM=7.706E-01  e=4.241E-10  Yersinia pestis
  5ixm-assembly3_F  TM=7.245E-01  e=1.064E-09  Yersinia pestis
  7rxu-assembly1_A  TM=6.143E-01  e=1.723E-05  Campylobacter jejuni

Sequence (306 aa):
MTLALSACGYRLQGTVDLPDNINKVYLQGVSGNLRDHFTRTLRSSPVRIVDSVGQAELVINTLNERLDRRVLSLSSIGKANEFELNYKLEYELLDNQGAVLARNQSVEIIREYYNDQEAVIAQANEEQIIINEMYKQAVRSILDLARTQLHKYMTLALSACGYRLQGTVDLPDNINKVYLQGVSGNLRDHFTRTLRSSPVRIVDSVGQAELVINTLNERLDRRVLSLSSIGKANEFELNYKLEYELLDNQGAVLARNQSVEIIREYYNDQEAVIAQANEEQIIINEMYKQAVRSILDLARTQLHKY

pLDDT: mean 84.29, std 19.08, range [29.17, 98.88]